Protein AF-A0A2G1YNR8-F1 (afdb_monomer)

Foldseek 3Di:
DVVVVVVVVVVVVVVVPDPLVLLVLLVVLVVCLQLLQLCCVPPVCVVCNVVSVVLSVLSVVLNVLSVCVSVVNPVRDPVVSVVSSVVSVVSLVVSLVVLVVQCVVCLVVVPQRSVVSSLQSVSDPCVVCVVVNQVSCVVCVVPHDCDDPNVVSVVVVVVVVVVVVVVVVVVVVVVVVVVVVVVVVVVVVVVVVVVVVVVVVVVVVVVVVVVVVVVVVVVVVVD

Secondary structure (DSSP, 8-state):
-HHHHHHHHHHHHHHHTS--HHHHTTHHHHHHHHHHHGGGGSGGGGGGHHHHHHHHHHHHHHHHHHHHHHTT-TTS-HHHHHHHHHHHHHHHHHHHHHHHHHHHHHHHTT-HHHHHHHHHTS-S-HHHHHHHHHHHHHHTTTSS---THHHHHHHHHHHHHHHHHHHHHHHHHHHHHHHHHHHHHHHHHHHHHHHHHHHHHHHHHHHHHHHHHHHHHHHHH--

Mean predicted aligned error: 13.65 Å

Structure (mmCIF, N/CA/C/O backbone):
data_AF-A0A2G1YNR8-F1
#
_entry.id   AF-A0A2G1YNR8-F1
#
loop_
_atom_site.group_PDB
_atom_site.id
_atom_site.type_symbol
_atom_site.label_atom_id
_atom_site.label_alt_id
_atom_site.label_comp_id
_atom_site.label_asym_id
_atom_site.label_entity_id
_atom_site.label_seq_id
_atom_site.pdbx_PDB_ins_code
_atom_site.Cartn_x
_atom_site.Cartn_y
_atom_site.Cartn_z
_atom_site.occupancy
_atom_site.B_iso_or_equiv
_atom_site.auth_seq_id
_atom_site.auth_comp_id
_atom_site.auth_asym_id
_atom_site.auth_atom_id
_atom_site.pdbx_PDB_model_num
ATOM 1 N N . MET A 1 1 ? 37.273 -31.721 16.884 1.00 59.81 1 MET A N 1
ATOM 2 C CA . MET A 1 1 ? 36.452 -31.906 15.665 1.00 59.81 1 MET A CA 1
ATOM 3 C C . MET A 1 1 ? 35.207 -31.022 15.644 1.00 59.81 1 MET A C 1
ATOM 5 O O . MET A 1 1 ? 35.075 -30.255 14.706 1.00 59.81 1 MET A O 1
ATOM 9 N N . ILE A 1 2 ? 34.367 -31.006 16.690 1.00 69.06 2 ILE A N 1
ATOM 10 C CA . ILE A 1 2 ? 33.177 -30.123 16.764 1.00 69.06 2 ILE A CA 1
ATOM 11 C C . ILE A 1 2 ? 33.520 -28.632 16.561 1.00 69.06 2 ILE A C 1
ATOM 13 O O . ILE A 1 2 ? 32.844 -27.946 15.806 1.00 69.06 2 ILE A O 1
ATOM 17 N N . LYS A 1 3 ? 34.627 -28.147 17.146 1.00 62.28 3 LYS A N 1
ATOM 18 C CA . LYS A 1 3 ? 35.096 -26.758 16.960 1.00 62.28 3 LYS A CA 1
ATOM 19 C C . LYS A 1 3 ? 35.421 -26.401 15.499 1.00 62.28 3 LYS A C 1
ATOM 21 O O . LYS A 1 3 ? 35.161 -25.278 15.096 1.00 62.28 3 LYS A O 1
ATOM 26 N N . LEU A 1 4 ? 35.946 -27.344 14.710 1.00 73.31 4 LEU A N 1
ATOM 27 C CA . LEU A 1 4 ? 36.244 -27.134 13.283 1.00 73.31 4 LEU A CA 1
ATOM 28 C C . LEU A 1 4 ? 34.964 -27.152 12.435 1.00 73.31 4 LEU A C 1
ATOM 30 O O . LEU A 1 4 ? 34.836 -26.375 11.495 1.00 73.31 4 LEU A O 1
ATOM 34 N N . LEU A 1 5 ? 33.992 -27.982 12.819 1.00 74.44 5 LEU A N 1
ATOM 35 C CA . LEU A 1 5 ? 32.681 -28.065 12.177 1.00 74.44 5 LEU A CA 1
ATOM 36 C C . LEU A 1 5 ? 31.885 -26.762 12.378 1.00 74.44 5 LEU A C 1
ATOM 38 O O . LEU A 1 5 ? 31.374 -26.204 11.409 1.00 74.44 5 LEU A O 1
ATOM 42 N N . ILE A 1 6 ? 31.890 -26.218 13.603 1.00 76.06 6 ILE A N 1
ATOM 43 C CA . ILE A 1 6 ? 31.294 -24.911 13.939 1.00 76.06 6 ILE A CA 1
ATOM 44 C C . ILE A 1 6 ? 31.987 -23.771 13.179 1.00 76.06 6 ILE A C 1
ATOM 46 O O . ILE A 1 6 ? 31.306 -22.891 12.659 1.00 76.06 6 ILE A O 1
ATOM 50 N N . LEU A 1 7 ? 33.321 -23.799 13.066 1.00 72.75 7 LEU A N 1
ATOM 51 C CA . LEU A 1 7 ? 34.066 -22.785 12.314 1.00 72.75 7 LEU A CA 1
ATOM 52 C C . LEU A 1 7 ? 33.722 -22.822 10.814 1.00 72.75 7 LEU A C 1
ATOM 54 O O . LEU A 1 7 ? 33.567 -21.770 10.199 1.00 72.75 7 LEU A O 1
ATOM 58 N N . SER A 1 8 ? 33.540 -24.019 10.238 1.00 71.50 8 SER A N 1
ATOM 59 C CA . SER A 1 8 ? 33.130 -24.170 8.834 1.00 71.50 8 SER A CA 1
ATOM 60 C C . SER A 1 8 ? 31.693 -23.695 8.584 1.00 71.50 8 SER A C 1
ATOM 62 O O . SER A 1 8 ? 31.440 -23.012 7.595 1.00 71.50 8 SER A O 1
ATOM 64 N N . LEU A 1 9 ? 30.773 -23.959 9.521 1.00 68.25 9 LEU A N 1
ATOM 65 C CA . LEU A 1 9 ? 29.388 -23.482 9.466 1.00 68.25 9 LEU A CA 1
ATOM 66 C C . LEU A 1 9 ? 29.315 -21.953 9.565 1.00 68.25 9 LEU A C 1
ATOM 68 O O . LEU A 1 9 ? 28.609 -21.325 8.775 1.00 68.25 9 LEU A O 1
ATOM 72 N N . LEU A 1 10 ? 30.094 -21.339 10.466 1.00 60.25 10 LEU A N 1
ATOM 73 C CA . LEU A 1 10 ? 30.198 -19.878 10.548 1.00 60.25 10 LEU A CA 1
ATOM 74 C C . LEU A 1 10 ? 30.766 -19.271 9.260 1.00 60.25 10 LEU A C 1
ATOM 76 O O . LEU A 1 10 ? 30.253 -18.254 8.801 1.00 60.25 10 LEU A O 1
ATOM 80 N N . ALA A 1 11 ? 31.779 -19.898 8.655 1.00 61.50 11 ALA A N 1
ATOM 81 C CA . ALA A 1 11 ? 32.349 -19.436 7.391 1.00 61.50 11 ALA A CA 1
ATOM 82 C C . ALA A 1 11 ? 31.320 -19.488 6.247 1.00 61.50 11 ALA A C 1
ATOM 84 O O . ALA A 1 11 ? 31.200 -18.524 5.495 1.00 61.50 11 ALA A O 1
ATOM 85 N N . THR A 1 12 ? 30.507 -20.548 6.154 1.00 60.25 12 THR A N 1
ATOM 86 C CA . THR A 1 12 ? 29.412 -20.614 5.166 1.00 60.25 12 THR A CA 1
ATOM 87 C C . THR A 1 12 ? 28.308 -19.584 5.424 1.00 60.25 12 THR A C 1
ATOM 89 O O . THR A 1 12 ? 27.766 -19.029 4.472 1.00 60.25 12 THR A O 1
ATOM 92 N N . TYR A 1 13 ? 28.015 -19.265 6.690 1.00 58.38 13 TYR A N 1
ATOM 93 C CA . TYR A 1 13 ? 27.017 -18.252 7.058 1.00 58.38 13 TYR A CA 1
ATOM 94 C C . TYR A 1 13 ? 27.493 -16.826 6.735 1.00 58.38 13 TYR A C 1
ATOM 96 O O . TYR A 1 13 ? 26.711 -15.998 6.275 1.00 58.38 13 TYR A O 1
ATOM 104 N N . LEU A 1 14 ? 28.790 -16.552 6.915 1.00 55.00 14 LEU A N 1
ATOM 105 C CA . LEU A 1 14 ? 29.431 -15.289 6.530 1.00 55.00 14 LEU A CA 1
ATOM 106 C C . LEU A 1 14 ? 29.471 -15.101 5.005 1.00 55.00 14 LEU A C 1
ATOM 108 O O . LEU A 1 14 ? 29.276 -13.989 4.528 1.00 55.00 14 LEU A O 1
ATOM 112 N N . ILE A 1 15 ? 29.660 -16.179 4.235 1.00 55.72 15 ILE A N 1
ATOM 113 C CA . ILE A 1 15 ? 29.611 -16.137 2.762 1.00 55.72 15 ILE A CA 1
ATOM 114 C C . ILE A 1 15 ? 28.167 -15.947 2.259 1.00 55.72 15 ILE A C 1
ATOM 116 O O . ILE A 1 15 ? 27.952 -15.227 1.286 1.00 55.72 15 ILE A O 1
ATOM 120 N N . ALA A 1 16 ? 27.174 -16.528 2.940 1.00 55.62 16 ALA A N 1
ATOM 121 C CA . ALA A 1 16 ? 25.753 -16.382 2.607 1.00 55.62 16 ALA A CA 1
ATOM 122 C C . ALA A 1 16 ? 25.145 -15.023 3.018 1.00 55.62 16 ALA A C 1
ATOM 124 O O . ALA A 1 16 ? 24.079 -14.658 2.526 1.00 55.62 16 ALA A O 1
ATOM 125 N N . GLY A 1 17 ? 25.807 -14.281 3.914 1.00 48.19 17 GLY A N 1
ATOM 126 C CA . GLY A 1 17 ? 25.344 -12.997 4.448 1.00 48.19 17 GLY A CA 1
ATOM 127 C C . GLY A 1 17 ? 25.891 -11.754 3.743 1.00 48.19 17 GLY A C 1
ATOM 128 O O . GLY A 1 17 ? 25.576 -10.644 4.171 1.00 48.19 17 GLY A O 1
ATOM 129 N N . ASN A 1 18 ? 26.706 -11.899 2.690 1.00 49.09 18 ASN A N 1
ATOM 130 C CA . ASN A 1 18 ? 27.143 -10.737 1.920 1.00 49.09 18 ASN A CA 1
ATOM 131 C C . ASN A 1 18 ? 25.920 -10.096 1.245 1.00 49.09 18 ASN A C 1
ATOM 133 O O . ASN A 1 18 ? 25.196 -10.795 0.530 1.00 49.09 18 ASN A O 1
ATOM 137 N N . PRO A 1 19 ? 25.658 -8.793 1.464 1.00 55.03 19 PRO A N 1
ATOM 138 C CA . PRO A 1 19 ? 24.504 -8.138 0.877 1.00 55.03 19 PRO A CA 1
ATOM 139 C C . PRO A 1 19 ? 24.567 -8.277 -0.640 1.00 55.03 19 PRO A C 1
ATOM 141 O O . PRO A 1 19 ? 25.590 -8.007 -1.271 1.00 55.03 19 PRO A O 1
ATOM 144 N N . LYS A 1 20 ? 23.450 -8.715 -1.212 1.00 65.12 20 LYS A N 1
ATOM 145 C CA . LYS A 1 20 ? 23.215 -8.854 -2.644 1.00 65.12 20 LYS A CA 1
ATOM 146 C C . LYS A 1 20 ? 23.106 -7.474 -3.289 1.00 65.12 20 LYS A C 1
ATOM 148 O O . LYS A 1 20 ? 22.017 -6.993 -3.577 1.00 65.12 20 LYS A O 1
ATOM 153 N N . VAL A 1 21 ? 24.233 -6.758 -3.372 1.00 72.88 21 VAL A N 1
ATOM 154 C CA . VAL A 1 21 ? 24.233 -5.306 -3.621 1.00 72.88 21 VAL A CA 1
ATOM 155 C C . VAL A 1 21 ? 23.600 -4.982 -4.971 1.00 72.88 21 VAL A C 1
ATOM 157 O O . VAL A 1 21 ? 22.821 -4.042 -5.059 1.00 72.88 21 VAL A O 1
ATOM 160 N N . TYR A 1 22 ? 23.889 -5.758 -6.017 1.00 75.56 22 TYR A N 1
ATOM 161 C CA . TYR A 1 22 ? 23.384 -5.450 -7.353 1.00 75.56 22 TYR A CA 1
ATOM 162 C C . TYR A 1 22 ? 21.927 -5.859 -7.532 1.00 75.56 22 TYR A C 1
ATOM 164 O O . TYR A 1 22 ? 21.179 -5.049 -8.078 1.00 75.56 22 TYR A O 1
ATOM 172 N N . SER A 1 23 ? 21.486 -7.021 -7.032 1.00 73.44 23 SER A N 1
ATOM 173 C CA . SER A 1 23 ? 20.064 -7.365 -7.106 1.00 73.44 23 SER A CA 1
ATOM 174 C C . SER A 1 23 ? 19.209 -6.465 -6.207 1.00 73.44 23 SER A C 1
ATOM 176 O O . SER A 1 23 ? 18.132 -6.075 -6.619 1.00 73.44 23 SER A O 1
ATOM 178 N N . ALA A 1 24 ? 19.680 -6.074 -5.019 1.00 81.19 24 ALA A N 1
ATOM 179 C CA . ALA A 1 24 ? 18.882 -5.270 -4.084 1.00 81.19 24 ALA A CA 1
ATOM 180 C C . ALA A 1 24 ? 18.750 -3.786 -4.485 1.00 81.19 24 ALA A C 1
ATOM 182 O O . ALA A 1 24 ? 17.822 -3.095 -4.072 1.00 81.19 24 ALA A O 1
ATOM 183 N N 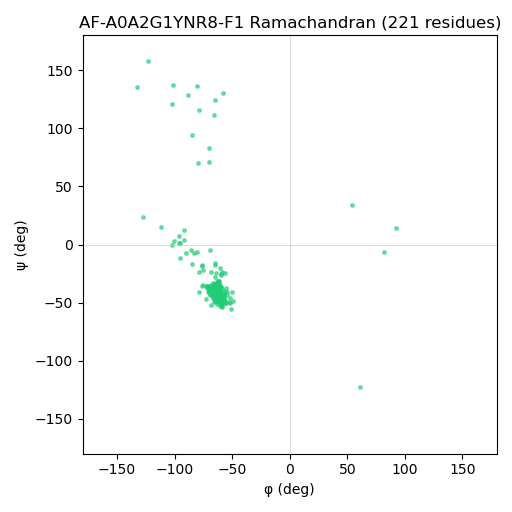. LEU A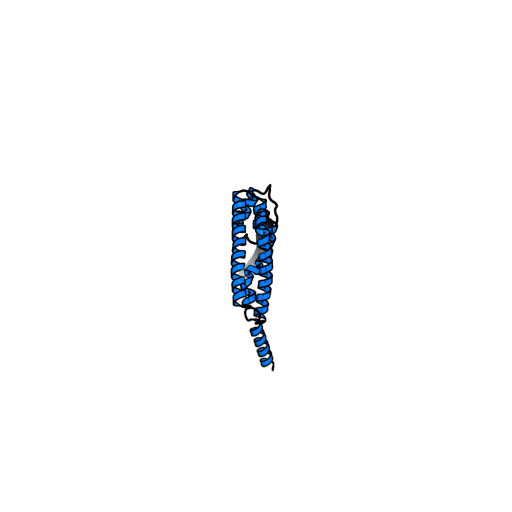 1 25 ? 19.666 -3.262 -5.311 1.00 83.00 25 LEU A N 1
ATOM 184 C CA . LEU A 1 25 ? 19.630 -1.859 -5.758 1.00 83.00 25 LEU A CA 1
ATOM 185 C C . LEU A 1 25 ? 18.344 -1.493 -6.515 1.00 83.00 25 LEU A C 1
ATOM 187 O O . LEU A 1 25 ? 17.969 -0.321 -6.544 1.00 83.00 25 LEU A O 1
ATOM 191 N N . GLY A 1 26 ? 17.691 -2.477 -7.133 1.00 82.62 26 GLY A N 1
ATOM 192 C CA . GLY A 1 26 ? 16.451 -2.290 -7.874 1.00 82.62 26 GLY A CA 1
ATOM 193 C C . GLY A 1 26 ? 15.181 -2.592 -7.082 1.00 82.62 26 GLY A C 1
ATOM 194 O O . GLY A 1 26 ? 14.115 -2.452 -7.665 1.00 82.62 26 GLY A O 1
ATOM 195 N N . ASP A 1 27 ? 15.245 -2.967 -5.798 1.00 87.56 27 ASP A N 1
ATOM 196 C CA . ASP A 1 27 ? 14.086 -3.492 -5.047 1.00 87.56 27 ASP A CA 1
ATOM 197 C C . ASP A 1 27 ? 12.851 -2.587 -5.133 1.00 87.56 27 ASP A C 1
ATOM 199 O O . ASP A 1 27 ? 11.769 -3.044 -5.478 1.00 87.56 27 ASP A O 1
ATOM 203 N N . VAL A 1 28 ? 13.019 -1.273 -4.951 1.00 87.19 28 VAL A N 1
ATOM 204 C CA . VAL A 1 28 ? 11.908 -0.306 -5.066 1.00 87.19 28 VAL A CA 1
ATOM 205 C C . VAL A 1 28 ? 11.265 -0.324 -6.457 1.00 87.19 28 VAL A C 1
ATOM 207 O O . VAL A 1 28 ? 10.058 -0.145 -6.590 1.00 87.19 28 VAL A O 1
ATOM 210 N N . ILE A 1 29 ? 12.068 -0.509 -7.503 1.00 92.00 29 ILE A N 1
ATOM 211 C CA . ILE A 1 29 ? 11.600 -0.588 -8.889 1.00 92.00 29 ILE A CA 1
ATOM 212 C C . ILE A 1 29 ? 10.886 -1.929 -9.091 1.00 92.00 29 ILE A C 1
ATOM 214 O O . ILE A 1 29 ? 9.779 -1.951 -9.617 1.00 92.00 29 ILE A O 1
ATOM 218 N N . TYR A 1 30 ? 11.487 -3.027 -8.625 1.00 91.38 30 TYR A N 1
ATOM 219 C CA . TYR A 1 30 ? 10.969 -4.390 -8.756 1.00 91.38 30 TYR A CA 1
ATOM 220 C C . TYR A 1 30 ? 9.637 -4.584 -8.030 1.00 91.38 30 TYR A C 1
ATOM 222 O O . TYR A 1 30 ? 8.718 -5.167 -8.599 1.00 91.38 30 TYR A O 1
ATOM 230 N N . ASP A 1 31 ? 9.505 -4.040 -6.824 1.00 92.50 31 ASP A N 1
ATOM 231 C CA . ASP A 1 31 ? 8.295 -4.136 -6.004 1.00 92.50 31 ASP A CA 1
ATOM 232 C C . ASP A 1 31 ? 7.115 -3.350 -6.599 1.00 92.50 31 ASP A C 1
ATOM 234 O O . ASP A 1 31 ? 5.950 -3.647 -6.321 1.00 92.50 31 ASP A O 1
ATOM 238 N N . ASN A 1 32 ? 7.398 -2.344 -7.432 1.00 94.19 32 ASN A N 1
ATOM 239 C CA . ASN A 1 32 ? 6.381 -1.484 -8.029 1.00 94.19 32 ASN A CA 1
ATOM 240 C C . ASN A 1 32 ? 5.932 -1.916 -9.428 1.00 94.19 32 ASN A C 1
ATOM 242 O O . ASN A 1 32 ? 4.913 -1.394 -9.887 1.00 94.19 32 ASN A O 1
ATOM 246 N N . VAL A 1 33 ? 6.628 -2.847 -10.094 1.00 95.50 33 VAL A N 1
ATOM 247 C CA . VAL A 1 33 ? 6.329 -3.270 -11.481 1.00 95.50 33 VAL A CA 1
ATOM 248 C C . VAL A 1 33 ? 4.860 -3.629 -11.650 1.00 95.50 33 VAL A C 1
ATOM 250 O O . VAL A 1 33 ? 4.165 -3.001 -12.447 1.00 95.50 33 VAL A O 1
ATOM 253 N N . ASP A 1 34 ? 4.361 -4.555 -10.833 1.00 95.69 34 ASP A N 1
ATOM 254 C CA . ASP A 1 34 ? 2.979 -5.037 -10.911 1.00 95.69 34 ASP A CA 1
ATOM 255 C C . ASP A 1 34 ? 1.962 -3.917 -10.644 1.00 95.69 34 ASP A C 1
ATOM 257 O O . ASP A 1 34 ? 0.841 -3.925 -11.154 1.00 95.69 34 ASP A O 1
ATOM 261 N N . ASN A 1 35 ? 2.321 -2.945 -9.804 1.00 96.44 35 ASN A N 1
ATOM 262 C CA . ASN A 1 35 ? 1.452 -1.816 -9.478 1.00 96.44 35 ASN A CA 1
ATOM 263 C C . ASN A 1 35 ? 1.416 -0.789 -10.619 1.00 96.44 35 ASN A C 1
ATOM 265 O O . ASN A 1 35 ? 0.354 -0.235 -10.904 1.00 96.44 35 ASN A O 1
ATOM 269 N N . ILE A 1 36 ? 2.541 -0.576 -11.308 1.00 97.00 36 ILE A N 1
ATOM 270 C CA . ILE A 1 36 ? 2.620 0.260 -12.513 1.00 97.00 36 ILE A CA 1
ATOM 271 C C . ILE A 1 36 ? 1.903 -0.418 -13.685 1.00 97.00 36 ILE A C 1
ATOM 273 O O . ILE A 1 36 ? 1.160 0.249 -14.400 1.00 97.00 36 ILE A O 1
ATOM 277 N N . GLU A 1 37 ? 2.028 -1.735 -13.849 1.00 96.94 37 GLU A N 1
ATOM 278 C CA . GLU A 1 37 ? 1.316 -2.480 -14.894 1.00 96.94 37 GLU A CA 1
ATOM 279 C C . GLU A 1 37 ? -0.210 -2.364 -14.743 1.00 96.94 37 GLU A C 1
ATOM 281 O O . GLU A 1 37 ? -0.931 -2.135 -15.718 1.00 96.94 37 GLU A O 1
ATOM 286 N N . LYS A 1 38 ? -0.724 -2.418 -13.505 1.00 95.44 38 LYS A N 1
ATOM 287 C CA . LYS A 1 38 ? -2.158 -2.223 -13.217 1.00 95.44 38 LYS A CA 1
ATOM 288 C C . LYS A 1 38 ? -2.691 -0.866 -13.676 1.00 95.44 38 LYS A C 1
ATOM 290 O O . LYS A 1 38 ? -3.894 -0.777 -13.923 1.00 95.44 38 LYS A O 1
ATOM 295 N N . LEU A 1 39 ? -1.847 0.161 -13.829 1.00 96.75 39 LEU A N 1
ATOM 296 C CA . LEU A 1 39 ? -2.282 1.471 -14.325 1.00 96.75 39 LEU A CA 1
ATOM 297 C C . LEU A 1 39 ? -2.893 1.385 -15.724 1.00 96.75 39 LEU A C 1
ATOM 299 O O . LEU A 1 39 ? -3.780 2.173 -16.028 1.00 96.75 39 LEU A O 1
ATOM 303 N N . LYS A 1 40 ? -2.523 0.390 -16.542 1.00 96.19 40 LYS A N 1
ATOM 304 C CA . LYS A 1 40 ? -3.140 0.154 -17.861 1.00 96.19 40 LYS A CA 1
ATOM 305 C C . LYS A 1 40 ? -4.657 -0.039 -17.803 1.00 96.19 40 LYS A C 1
ATOM 307 O O . LYS A 1 40 ? -5.343 0.190 -18.790 1.00 96.19 40 LYS A O 1
ATOM 312 N N . LYS A 1 41 ? -5.187 -0.466 -16.654 1.00 94.38 41 LYS A N 1
ATOM 313 C CA . LYS A 1 41 ? -6.627 -0.675 -16.439 1.00 94.38 41 LYS A CA 1
ATOM 314 C C . LYS A 1 41 ? -7.382 0.622 -16.135 1.00 94.38 41 LYS A C 1
ATOM 316 O O . LYS A 1 41 ? -8.600 0.590 -16.016 1.00 94.38 41 LYS A O 1
ATOM 321 N N . ILE A 1 42 ? -6.672 1.736 -15.972 1.00 94.94 42 ILE A N 1
ATOM 322 C CA . ILE A 1 42 ? -7.229 3.047 -15.649 1.00 94.94 42 ILE A CA 1
ATOM 323 C C . ILE A 1 42 ? -7.256 3.873 -16.938 1.00 94.94 42 ILE A C 1
ATOM 325 O O . ILE A 1 42 ? -6.210 4.097 -17.550 1.00 94.94 42 ILE A O 1
ATOM 329 N N . ALA A 1 43 ? -8.438 4.332 -17.353 1.00 94.44 43 ALA A N 1
ATOM 330 C CA . ALA A 1 43 ? -8.634 4.999 -18.644 1.00 94.44 43 ALA A CA 1
ATOM 331 C C . ALA A 1 43 ? -7.704 6.213 -18.841 1.00 94.44 43 ALA A C 1
ATOM 333 O O . ALA A 1 43 ? -7.141 6.413 -19.920 1.00 94.44 43 ALA A O 1
ATOM 334 N N . GLU A 1 44 ? -7.462 6.974 -17.776 1.00 94.25 44 GLU A N 1
ATOM 335 C CA . GLU A 1 44 ? -6.605 8.162 -17.747 1.00 94.25 44 GLU A CA 1
ATOM 336 C C . GLU A 1 44 ? -5.119 7.859 -18.014 1.00 94.25 44 GLU A C 1
ATOM 338 O O . GLU A 1 44 ? -4.346 8.760 -18.354 1.00 94.25 44 GLU A O 1
ATOM 343 N N . PHE A 1 45 ? -4.712 6.592 -17.910 1.00 96.25 45 PHE A N 1
ATOM 344 C CA . PHE A 1 45 ? -3.347 6.130 -18.169 1.00 96.25 45 PHE A CA 1
ATOM 345 C C . PHE A 1 45 ? -3.183 5.443 -19.528 1.00 96.25 45 PHE A C 1
ATOM 347 O O . PHE A 1 45 ? -2.058 5.082 -19.876 1.00 96.25 45 PHE A O 1
ATOM 354 N N . SER A 1 46 ? -4.247 5.322 -20.329 1.00 94.56 46 SER A N 1
ATOM 355 C CA . SER A 1 46 ? -4.206 4.715 -21.673 1.00 94.56 46 SER A CA 1
ATOM 356 C C . SER A 1 46 ? -3.094 5.290 -22.562 1.00 94.56 46 SER A C 1
ATOM 358 O O . SER A 1 46 ? -2.355 4.548 -23.206 1.00 94.56 46 SER A O 1
ATOM 360 N N . GLN A 1 47 ? -2.879 6.609 -22.522 1.00 96.19 47 GLN A N 1
ATOM 361 C CA . GLN A 1 47 ? -1.814 7.284 -23.279 1.00 96.19 47 GLN A CA 1
ATOM 362 C C . GLN A 1 47 ? -0.389 6.816 -22.922 1.00 96.19 47 GLN A C 1
ATOM 364 O O . GLN A 1 47 ? 0.544 7.014 -23.700 1.00 96.19 47 GLN A O 1
ATOM 369 N N . PHE A 1 48 ? -0.202 6.202 -21.751 1.00 97.25 48 PHE A N 1
ATOM 370 C CA . PHE A 1 48 ? 1.086 5.711 -21.269 1.00 97.25 48 PHE A CA 1
ATOM 371 C C . PHE A 1 48 ? 1.268 4.206 -21.448 1.00 97.25 48 PHE A C 1
ATOM 373 O O . PHE A 1 48 ? 2.317 3.703 -21.057 1.00 97.25 48 PHE A O 1
ATOM 380 N N . GLU A 1 49 ? 0.319 3.489 -22.051 1.00 96.69 49 GLU A N 1
ATOM 381 C CA . GLU A 1 49 ? 0.359 2.026 -22.159 1.00 96.69 49 GLU A CA 1
ATOM 382 C C . GLU A 1 49 ? 1.687 1.509 -22.732 1.00 96.69 49 GLU A C 1
ATOM 384 O O . GLU A 1 49 ? 2.366 0.714 -22.091 1.00 96.69 49 GLU A O 1
ATOM 389 N N . LYS A 1 50 ? 2.143 2.063 -23.864 1.00 97.69 50 LYS A N 1
ATOM 390 C CA . LYS A 1 50 ? 3.438 1.688 -24.462 1.00 97.69 50 LYS A CA 1
ATOM 391 C C . LYS A 1 50 ? 4.626 1.937 -23.530 1.00 97.69 50 LYS A C 1
ATOM 393 O O . LYS A 1 50 ? 5.589 1.177 -23.531 1.00 97.69 50 LYS A O 1
ATOM 398 N N . LYS A 1 51 ? 4.575 3.021 -22.751 1.00 98.00 51 LYS A N 1
ATOM 399 C CA . LYS A 1 51 ? 5.631 3.370 -21.794 1.00 98.00 51 LYS A CA 1
ATOM 400 C C . LYS A 1 51 ? 5.620 2.424 -20.595 1.00 98.00 51 LYS A C 1
ATOM 402 O O . LYS A 1 51 ? 6.689 2.088 -20.099 1.00 98.00 51 LYS A O 1
ATOM 407 N N . ILE A 1 52 ? 4.436 2.002 -20.151 1.00 97.88 52 ILE A N 1
ATOM 408 C CA . ILE A 1 52 ? 4.267 0.994 -19.102 1.00 97.88 52 ILE A CA 1
ATOM 409 C C . ILE A 1 52 ? 4.832 -0.344 -19.582 1.00 97.88 52 ILE A C 1
ATOM 411 O O . ILE A 1 52 ? 5.659 -0.916 -18.884 1.00 97.88 52 ILE A O 1
ATOM 415 N N . ASP A 1 53 ? 4.476 -0.794 -20.787 1.00 98.00 53 ASP A N 1
ATOM 416 C CA . ASP A 1 53 ? 4.957 -2.070 -21.333 1.00 98.00 53 ASP A CA 1
ATOM 417 C C . ASP A 1 53 ? 6.489 -2.090 -21.490 1.00 98.00 53 ASP A C 1
ATOM 419 O O . ASP A 1 53 ? 7.139 -3.062 -21.103 1.00 98.00 53 ASP A O 1
ATOM 423 N N . SER A 1 54 ? 7.080 -0.997 -21.998 1.00 98.00 54 SER A N 1
ATOM 424 C CA . SER A 1 54 ? 8.544 -0.852 -22.091 1.00 98.00 54 SER A CA 1
ATOM 425 C C . SER A 1 54 ? 9.192 -0.905 -20.713 1.00 98.00 54 SER A C 1
ATOM 427 O O . SER A 1 54 ? 10.130 -1.666 -20.502 1.00 98.00 54 SER A O 1
ATOM 429 N N . TYR A 1 55 ? 8.648 -0.147 -19.757 1.00 97.94 55 TYR A N 1
ATOM 430 C CA . TYR A 1 55 ? 9.148 -0.119 -18.388 1.00 97.94 55 TYR A CA 1
ATOM 431 C C . TYR A 1 55 ? 9.107 -1.510 -17.747 1.00 97.94 55 TYR A C 1
ATOM 433 O O . TYR A 1 55 ? 10.129 -1.973 -17.259 1.00 97.94 55 TYR A O 1
ATOM 441 N N . VAL A 1 56 ? 7.969 -2.210 -17.791 1.00 97.62 56 VAL A N 1
ATOM 442 C CA . VAL A 1 56 ? 7.822 -3.556 -17.208 1.00 97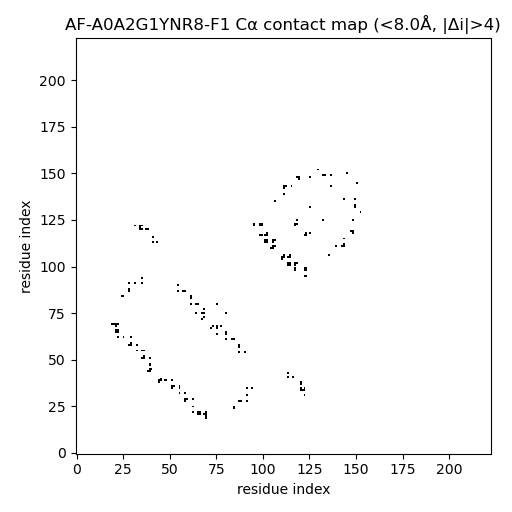.62 56 VAL A CA 1
ATOM 443 C C . VAL A 1 56 ? 8.862 -4.515 -17.789 1.00 97.62 56 VAL A C 1
ATOM 445 O O . VAL A 1 56 ? 9.562 -5.199 -17.040 1.00 97.62 56 VAL A O 1
ATOM 448 N N . LYS A 1 57 ? 9.017 -4.521 -19.117 1.00 97.94 57 LYS A N 1
ATOM 449 C CA . LYS A 1 57 ? 10.006 -5.356 -19.802 1.00 97.94 57 LYS A CA 1
ATOM 450 C C . LYS A 1 57 ? 11.436 -5.032 -19.356 1.00 97.94 57 LYS A C 1
ATOM 452 O O . LYS A 1 57 ? 12.162 -5.933 -18.940 1.00 97.94 57 LYS A O 1
ATOM 457 N N . GLU A 1 58 ? 11.827 -3.762 -19.418 1.00 97.25 58 GLU A N 1
ATOM 458 C CA . GLU A 1 58 ? 13.179 -3.313 -19.062 1.00 97.25 58 GLU A CA 1
ATOM 459 C C . GLU A 1 58 ? 13.514 -3.599 -17.593 1.00 97.25 58 GLU A C 1
ATOM 461 O O . GLU A 1 58 ? 14.661 -3.894 -17.263 1.00 97.25 58 GLU A O 1
ATOM 466 N N . VAL A 1 59 ? 12.524 -3.552 -16.698 1.00 96.31 59 VAL A N 1
ATOM 467 C CA . VAL A 1 59 ? 12.724 -3.864 -15.280 1.00 96.31 59 VAL A CA 1
ATOM 468 C C . VAL A 1 59 ? 13.047 -5.342 -15.071 1.00 96.31 59 VAL A C 1
ATOM 470 O O . VAL A 1 59 ? 13.962 -5.652 -14.306 1.00 96.31 59 VAL A O 1
ATOM 473 N N . TYR A 1 60 ? 12.345 -6.254 -15.749 1.00 95.50 60 TYR A N 1
ATOM 474 C CA . TYR A 1 60 ? 12.666 -7.683 -15.680 1.00 95.50 60 TYR A CA 1
ATOM 475 C C . TYR A 1 60 ? 14.043 -7.984 -16.280 1.00 95.50 60 TYR A C 1
ATOM 477 O O . TYR A 1 60 ? 14.835 -8.689 -15.657 1.00 95.50 60 TYR A O 1
ATOM 485 N N . GLU A 1 61 ? 14.376 -7.385 -17.425 1.00 95.31 61 GLU A N 1
ATOM 486 C CA . GLU A 1 61 ? 15.702 -7.534 -18.036 1.00 95.31 61 GLU A CA 1
ATOM 487 C C . GLU A 1 61 ? 16.814 -7.013 -17.113 1.00 95.31 61 GLU A C 1
ATOM 489 O O . GLU A 1 61 ? 17.825 -7.687 -16.900 1.00 95.31 61 GLU A O 1
ATOM 494 N N . ALA A 1 62 ? 16.622 -5.839 -16.503 1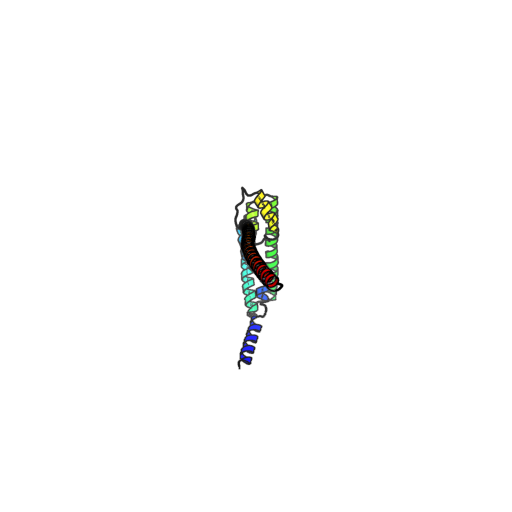.00 94.06 62 ALA A N 1
ATOM 495 C CA . ALA A 1 62 ? 17.567 -5.287 -15.539 1.00 94.06 62 ALA A CA 1
ATOM 496 C C . ALA A 1 62 ? 17.717 -6.197 -14.311 1.00 94.06 62 ALA A C 1
ATOM 498 O O . ALA A 1 62 ? 18.839 -6.428 -13.860 1.00 94.06 62 ALA A O 1
ATOM 499 N N . LYS A 1 63 ? 16.621 -6.769 -13.801 1.00 93.38 63 LYS A N 1
ATOM 500 C CA . LYS A 1 63 ? 16.650 -7.711 -12.673 1.00 93.38 63 LYS A CA 1
ATOM 501 C C . LYS A 1 63 ? 17.527 -8.927 -12.970 1.00 93.38 63 LYS A C 1
ATOM 503 O O . LYS A 1 63 ? 18.376 -9.279 -12.148 1.00 93.38 63 LYS A O 1
ATOM 508 N N . ASP A 1 64 ? 17.383 -9.514 -14.153 1.00 92.44 64 ASP A N 1
ATOM 509 C CA . ASP A 1 64 ? 18.193 -10.656 -14.589 1.00 92.44 64 ASP A CA 1
ATOM 510 C C . ASP A 1 64 ? 19.675 -10.284 -14.731 1.00 92.44 64 ASP A C 1
ATOM 512 O O . ASP A 1 64 ? 20.556 -11.027 -14.287 1.00 92.44 64 ASP A O 1
ATOM 516 N N . VAL A 1 65 ? 19.972 -9.099 -15.276 1.00 92.44 65 VAL A N 1
ATOM 517 C CA . VAL A 1 65 ? 21.345 -8.568 -15.344 1.00 92.44 65 VAL A CA 1
ATOM 518 C C . VAL A 1 65 ? 21.932 -8.372 -13.944 1.00 92.44 65 VAL A C 1
ATOM 520 O O . VAL A 1 65 ? 23.082 -8.749 -13.709 1.00 92.44 65 VAL A O 1
ATOM 523 N N . GLY A 1 66 ? 21.154 -7.836 -13.001 1.00 90.88 66 GLY A N 1
ATOM 524 C CA . GLY A 1 66 ? 21.561 -7.662 -11.607 1.00 90.88 66 GLY A CA 1
ATOM 525 C C . GLY A 1 66 ? 21.959 -8.984 -10.948 1.00 90.88 66 GLY A C 1
ATOM 526 O O . GLY A 1 66 ? 23.021 -9.061 -10.326 1.00 90.88 66 GLY A O 1
ATOM 527 N N . TYR A 1 67 ? 21.169 -10.044 -11.150 1.00 90.62 67 TYR A N 1
ATOM 528 C CA . TYR A 1 67 ? 21.504 -11.387 -10.665 1.00 90.62 67 TYR A CA 1
ATOM 529 C C . TYR A 1 67 ? 22.735 -11.983 -11.348 1.00 90.62 67 TYR A C 1
ATOM 531 O O . TYR A 1 67 ? 23.564 -12.592 -10.673 1.00 90.62 67 TYR A O 1
ATOM 539 N N . ALA A 1 68 ? 22.891 -11.801 -12.660 1.00 90.69 68 ALA A N 1
ATOM 540 C CA . ALA A 1 68 ? 24.057 -12.299 -13.387 1.00 90.69 68 ALA A CA 1
ATOM 541 C C . ALA A 1 68 ? 25.360 -11.638 -12.899 1.00 90.69 68 ALA A C 1
ATOM 543 O O . ALA A 1 68 ? 26.343 -12.330 -12.624 1.00 90.69 68 ALA A O 1
ATOM 544 N N . ILE A 1 69 ? 25.350 -10.313 -12.706 1.00 90.06 69 ILE A N 1
ATOM 545 C CA . ILE A 1 69 ? 26.482 -9.563 -12.133 1.00 90.06 69 ILE A CA 1
ATOM 546 C C . ILE A 1 69 ? 26.845 -10.109 -10.750 1.00 90.06 69 ILE A C 1
ATOM 548 O O . ILE A 1 69 ? 28.024 -10.261 -10.423 1.00 90.06 69 ILE A O 1
ATOM 552 N N . GLU A 1 70 ? 25.836 -10.400 -9.935 1.00 88.25 70 GLU A N 1
ATOM 553 C CA . GLU A 1 70 ? 26.019 -10.923 -8.586 1.00 88.25 70 GLU A CA 1
ATOM 554 C C . GLU A 1 70 ? 26.552 -12.359 -8.564 1.00 88.25 70 GLU A C 1
ATOM 556 O O . GLU A 1 70 ? 27.402 -12.687 -7.738 1.00 88.25 70 GLU A O 1
ATOM 561 N N . ALA A 1 71 ? 26.131 -13.189 -9.520 1.00 89.06 71 ALA A N 1
ATOM 562 C CA . ALA A 1 71 ? 26.663 -14.532 -9.742 1.00 89.06 71 ALA A CA 1
ATOM 563 C C . ALA A 1 71 ? 28.107 -14.534 -10.289 1.00 89.06 71 ALA A C 1
ATOM 565 O O . ALA A 1 71 ? 28.715 -15.596 -10.422 1.00 89.06 71 ALA A O 1
ATOM 566 N N . GLY A 1 72 ? 28.677 -13.359 -10.582 1.00 87.12 72 GLY A N 1
ATOM 567 C CA . GLY A 1 72 ? 30.058 -13.201 -11.030 1.00 87.12 72 GLY A CA 1
ATOM 568 C C . GLY A 1 72 ? 30.239 -13.202 -12.548 1.00 87.12 72 GLY A C 1
ATOM 569 O O . GLY A 1 72 ? 31.377 -13.315 -13.012 1.00 87.12 72 GLY A O 1
ATOM 570 N N . ASP A 1 73 ? 29.161 -13.055 -13.322 1.00 90.19 73 ASP A N 1
ATOM 571 C CA . ASP A 1 73 ? 29.237 -12.931 -14.777 1.00 90.19 73 ASP A CA 1
ATOM 572 C C . ASP A 1 73 ? 29.949 -11.625 -15.171 1.00 90.19 73 ASP A C 1
ATOM 574 O O . ASP A 1 73 ? 29.451 -10.517 -14.963 1.00 90.19 73 ASP A O 1
ATOM 578 N N . LYS A 1 74 ? 31.149 -11.760 -15.747 1.00 88.38 74 LYS A N 1
ATOM 579 C CA . LYS A 1 74 ? 31.984 -10.634 -16.194 1.00 88.38 74 LYS A CA 1
ATOM 580 C C . LYS A 1 74 ? 31.602 -10.109 -17.579 1.00 88.38 74 LYS A C 1
ATOM 582 O O . LYS A 1 74 ? 32.159 -9.099 -17.996 1.00 88.38 74 LYS A O 1
ATOM 587 N N . THR A 1 75 ? 30.699 -10.783 -18.294 1.00 91.56 75 THR A N 1
ATOM 588 C CA . THR A 1 75 ? 30.210 -10.326 -19.606 1.00 91.56 75 THR A CA 1
ATOM 589 C C . THR A 1 75 ? 29.215 -9.173 -19.482 1.00 91.56 75 THR A C 1
ATOM 591 O O . THR A 1 75 ? 28.990 -8.452 -20.451 1.00 91.56 75 THR A O 1
ATOM 594 N N . LYS A 1 76 ? 28.635 -8.973 -18.291 1.00 91.56 76 LYS A N 1
ATOM 595 C CA . LYS A 1 76 ? 27.700 -7.885 -17.996 1.00 91.56 76 LYS A CA 1
ATOM 596 C C . LYS A 1 76 ? 28.439 -6.635 -17.531 1.00 91.56 76 LYS A C 1
ATOM 598 O O . LYS A 1 76 ? 29.227 -6.681 -16.582 1.00 91.56 76 LYS A O 1
ATOM 603 N N . ASP A 1 77 ? 28.142 -5.499 -18.157 1.00 92.56 77 ASP A N 1
ATOM 604 C CA . ASP A 1 77 ? 28.684 -4.211 -17.736 1.00 92.56 77 ASP A CA 1
ATOM 605 C C . ASP A 1 77 ? 27.923 -3.677 -16.509 1.00 92.56 77 ASP A C 1
ATOM 607 O O . ASP A 1 77 ? 26.737 -3.342 -16.548 1.00 92.56 77 ASP A O 1
ATOM 611 N N . LYS A 1 78 ? 28.643 -3.562 -15.390 1.00 91.81 78 LYS A N 1
ATOM 612 C CA . LYS A 1 78 ? 28.114 -3.026 -14.130 1.00 91.81 78 LYS A CA 1
ATOM 613 C C . LYS A 1 78 ? 27.728 -1.555 -14.242 1.00 91.81 78 LYS A C 1
ATOM 615 O O . LYS A 1 78 ? 26.766 -1.128 -13.610 1.00 91.81 78 LYS A O 1
ATOM 620 N N . LYS A 1 79 ? 28.487 -0.758 -14.995 1.00 92.88 79 LYS A N 1
ATOM 621 C CA . LYS A 1 79 ? 28.225 0.673 -15.171 1.00 92.88 79 LYS A CA 1
ATOM 622 C C . LYS A 1 79 ? 26.963 0.880 -15.994 1.00 92.88 79 LYS A C 1
ATOM 624 O O . LYS A 1 79 ? 26.149 1.725 -15.625 1.00 92.88 79 LYS A O 1
ATOM 629 N N . GLU A 1 80 ? 26.803 0.101 -17.059 1.00 94.00 80 GLU A N 1
ATOM 630 C CA . GLU A 1 80 ? 25.590 0.096 -17.876 1.00 94.00 80 GLU A CA 1
ATOM 631 C C . GLU A 1 80 ? 24.375 -0.302 -17.034 1.00 94.00 80 GLU A C 1
ATOM 633 O O . GLU A 1 80 ? 23.420 0.465 -16.960 1.00 94.00 80 GLU A O 1
ATOM 638 N N . TYR A 1 81 ? 24.462 -1.404 -16.279 1.00 94.00 81 TYR A N 1
ATOM 639 C CA . TYR A 1 81 ? 23.404 -1.822 -15.353 1.00 94.00 81 TYR A CA 1
ATOM 640 C C . TYR A 1 81 ? 22.996 -0.711 -14.374 1.00 94.00 81 TYR A C 1
ATOM 642 O O . TYR A 1 81 ? 21.814 -0.394 -14.236 1.00 94.00 81 TYR A O 1
ATOM 650 N N . LEU A 1 82 ? 23.967 -0.069 -13.715 1.00 93.00 82 LEU A N 1
ATOM 651 C CA . LEU A 1 82 ? 23.685 1.023 -12.780 1.00 93.00 82 LEU A CA 1
ATOM 652 C C . LEU A 1 82 ? 23.024 2.223 -13.467 1.00 93.00 82 LEU A C 1
ATOM 654 O O . LEU A 1 82 ? 22.206 2.904 -12.848 1.00 93.00 82 LEU A O 1
ATOM 658 N N . GLN A 1 83 ? 23.371 2.506 -14.724 1.00 95.00 83 GLN A N 1
ATOM 659 C CA . GLN A 1 83 ? 22.718 3.562 -15.489 1.00 95.00 83 GLN A CA 1
ATOM 660 C C . GLN A 1 83 ? 21.275 3.184 -15.834 1.00 95.00 83 GLN A C 1
ATOM 662 O O . GLN A 1 83 ? 20.382 4.005 -15.627 1.00 95.00 83 GLN A O 1
ATOM 667 N N . THR A 1 84 ? 21.032 1.944 -16.260 1.00 95.31 84 THR A N 1
ATOM 668 C CA . THR A 1 84 ? 19.685 1.414 -16.517 1.00 95.31 84 THR A CA 1
ATOM 669 C C . THR A 1 84 ? 18.804 1.526 -15.276 1.00 95.31 84 THR A C 1
ATOM 671 O O . THR A 1 84 ? 17.725 2.108 -15.343 1.00 95.31 84 THR A O 1
ATOM 674 N N . ILE A 1 85 ? 19.289 1.092 -14.108 1.00 94.94 85 ILE A N 1
ATOM 675 C CA . ILE A 1 85 ? 18.547 1.211 -12.841 1.00 94.94 85 ILE A CA 1
ATOM 676 C C . ILE A 1 85 ? 18.201 2.670 -12.513 1.00 94.94 85 ILE A C 1
ATOM 678 O O . ILE A 1 85 ? 17.093 2.950 -12.054 1.00 94.94 85 ILE A O 1
ATOM 682 N N . ARG A 1 86 ? 19.095 3.630 -12.784 1.00 94.31 86 ARG A N 1
ATOM 683 C CA . ARG A 1 86 ? 18.798 5.061 -12.579 1.00 94.31 86 ARG A CA 1
ATOM 684 C C . ARG A 1 86 ? 17.696 5.568 -13.504 1.00 94.31 86 ARG A C 1
ATOM 686 O O . ARG A 1 86 ? 16.842 6.326 -13.049 1.00 94.31 86 ARG A O 1
ATOM 693 N N . GLU A 1 87 ? 17.702 5.191 -14.779 1.00 96.81 87 GLU A N 1
ATOM 694 C CA . GLU A 1 87 ? 16.650 5.616 -15.714 1.00 96.81 87 GLU A CA 1
ATOM 695 C C . GLU A 1 87 ? 15.299 4.958 -15.392 1.00 96.81 87 GLU A C 1
ATOM 697 O O . GLU A 1 87 ? 14.258 5.627 -15.393 1.00 96.81 87 GLU A O 1
ATOM 702 N N . LEU A 1 88 ? 15.312 3.682 -15.000 1.00 97.19 88 LEU A N 1
ATOM 703 C CA . LEU A 1 88 ? 14.128 2.981 -14.505 1.00 97.19 88 LEU A CA 1
ATOM 704 C C . LEU A 1 88 ? 13.581 3.623 -13.226 1.00 97.19 88 LEU A C 1
ATOM 706 O O . LEU A 1 88 ? 12.373 3.818 -13.108 1.00 97.19 88 LEU A O 1
ATOM 710 N N . SER A 1 89 ? 14.452 4.039 -12.304 1.00 96.31 89 SER A N 1
ATOM 711 C CA . SER A 1 89 ? 14.071 4.769 -11.088 1.00 96.31 89 SER A CA 1
ATOM 712 C C . SER A 1 89 ? 13.347 6.084 -11.411 1.00 96.31 89 SER A C 1
ATOM 714 O O . SER A 1 89 ? 12.266 6.344 -10.883 1.00 96.31 89 SER A O 1
ATOM 716 N N . LYS A 1 90 ? 13.850 6.877 -12.369 1.00 96.69 90 LYS A N 1
ATOM 717 C CA . LYS A 1 90 ? 13.163 8.105 -12.820 1.00 96.69 90 LYS A CA 1
ATOM 718 C C . LYS A 1 90 ? 11.790 7.817 -13.431 1.00 96.69 90 LYS A C 1
ATOM 720 O O . LYS A 1 90 ? 10.854 8.601 -13.247 1.00 96.69 90 LYS A O 1
ATOM 725 N N . THR A 1 91 ? 11.669 6.720 -14.176 1.00 97.12 91 THR A N 1
ATOM 726 C CA . THR A 1 91 ? 10.404 6.308 -14.799 1.00 97.12 91 THR A CA 1
ATOM 727 C C . THR A 1 91 ? 9.399 5.819 -13.755 1.00 97.12 91 THR A C 1
ATOM 729 O O . THR A 1 91 ? 8.235 6.219 -13.800 1.00 97.12 91 THR A O 1
ATOM 732 N N . ASN A 1 92 ? 9.850 5.065 -12.752 1.00 97.00 92 ASN A N 1
ATOM 733 C CA . ASN A 1 92 ? 9.061 4.706 -11.574 1.00 97.00 92 ASN A CA 1
ATOM 734 C C . ASN A 1 92 ? 8.524 5.961 -10.861 1.00 97.00 92 ASN A C 1
ATOM 736 O O . ASN A 1 92 ? 7.320 6.097 -10.635 1.00 97.00 92 ASN A O 1
ATOM 740 N N . ASP A 1 93 ? 9.399 6.931 -10.587 1.00 96.31 93 ASP A N 1
ATOM 741 C CA . ASP A 1 93 ? 9.032 8.189 -9.927 1.00 96.31 93 ASP A CA 1
ATOM 742 C C . ASP A 1 93 ? 8.052 9.023 -10.753 1.00 96.31 93 ASP A C 1
ATOM 744 O O . ASP A 1 93 ? 7.206 9.743 -10.212 1.00 96.31 93 ASP A O 1
ATOM 748 N N . PHE A 1 94 ? 8.160 8.968 -12.081 1.00 97.25 94 PHE A N 1
ATOM 749 C CA . PHE A 1 94 ? 7.168 9.555 -12.973 1.00 97.25 94 PHE A CA 1
ATOM 750 C C . PHE A 1 94 ? 5.787 8.927 -12.745 1.00 97.25 94 PHE A C 1
ATOM 752 O O . PHE A 1 94 ? 4.841 9.667 -12.480 1.00 97.25 94 PHE A O 1
ATOM 759 N N . PHE A 1 95 ? 5.660 7.597 -12.766 1.00 97.50 95 PHE A N 1
ATOM 760 C CA . PHE A 1 95 ? 4.365 6.936 -12.567 1.00 97.50 95 PHE A CA 1
ATOM 761 C C . PHE A 1 95 ? 3.795 7.156 -11.166 1.00 97.50 95 PHE A C 1
ATOM 763 O O . PHE A 1 95 ? 2.601 7.438 -11.034 1.00 97.50 95 PHE A O 1
ATOM 770 N N . HIS A 1 96 ? 4.634 7.139 -10.129 1.00 95.88 96 HIS A N 1
ATOM 771 C CA . HIS A 1 96 ? 4.203 7.468 -8.772 1.00 95.88 96 HIS A CA 1
ATOM 772 C C . HIS A 1 96 ? 3.647 8.900 -8.695 1.00 95.88 96 HIS A C 1
ATOM 774 O O . HIS A 1 96 ? 2.532 9.121 -8.217 1.00 95.88 96 HIS A O 1
ATOM 780 N N . ARG A 1 97 ? 4.378 9.895 -9.222 1.00 96.62 97 ARG A N 1
ATOM 781 C CA . ARG A 1 97 ? 3.917 11.297 -9.237 1.00 96.62 97 ARG A CA 1
ATOM 782 C C . ARG A 1 97 ? 2.629 11.471 -10.033 1.00 96.62 97 ARG A C 1
ATOM 784 O O . ARG A 1 97 ? 1.712 12.126 -9.544 1.00 96.62 97 ARG A O 1
ATOM 791 N N . THR A 1 98 ? 2.537 10.874 -11.217 1.00 96.62 98 THR A N 1
ATOM 792 C CA . THR A 1 98 ? 1.340 10.951 -12.066 1.00 96.62 98 THR A CA 1
ATOM 793 C C . THR A 1 98 ? 0.131 10.316 -11.380 1.00 96.62 98 THR A C 1
ATOM 795 O O . THR A 1 98 ? -0.956 10.892 -11.409 1.00 96.62 98 THR A O 1
ATOM 798 N N . THR A 1 99 ? 0.315 9.198 -10.672 1.00 97.12 99 THR A N 1
ATOM 799 C CA . THR A 1 99 ? -0.754 8.545 -9.895 1.00 97.12 99 THR A CA 1
ATOM 800 C C . THR A 1 99 ? -1.222 9.407 -8.728 1.00 97.12 99 THR A C 1
ATOM 802 O O . THR A 1 99 ? -2.423 9.603 -8.550 1.00 97.12 99 THR A O 1
ATOM 805 N N . VAL A 1 100 ? -0.297 10.013 -7.978 1.00 96.25 100 VAL A N 1
ATOM 806 C CA . VAL A 1 100 ? -0.641 10.948 -6.892 1.00 96.25 100 VAL A CA 1
ATOM 807 C C . VAL A 1 100 ? -1.377 12.180 -7.421 1.00 96.25 100 VAL A C 1
ATOM 809 O O . VAL A 1 100 ? -2.332 12.641 -6.795 1.00 96.25 100 VAL A O 1
ATOM 812 N N . THR A 1 101 ? -0.951 12.728 -8.559 1.00 96.69 101 THR A N 1
ATOM 813 C CA . THR A 1 101 ? -1.640 13.852 -9.207 1.00 96.69 101 THR A CA 1
ATOM 814 C C . THR A 1 101 ? -3.041 13.450 -9.654 1.00 96.69 101 THR A C 1
ATOM 816 O O . THR A 1 101 ? -3.989 14.179 -9.372 1.00 96.69 101 THR A O 1
ATOM 819 N N . SER A 1 102 ? -3.188 12.268 -10.255 1.00 96.50 102 SER A N 1
ATOM 820 C CA . SER A 1 102 ? -4.482 11.738 -10.700 1.00 96.50 102 SER A CA 1
ATOM 821 C C . SER A 1 102 ? -5.446 11.556 -9.527 1.00 96.50 102 SER A C 1
ATOM 823 O O . SER A 1 102 ? -6.572 12.033 -9.592 1.00 96.50 102 SER A O 1
ATOM 825 N N . TYR A 1 103 ? -4.981 11.008 -8.402 1.00 96.81 103 TYR A N 1
ATOM 826 C CA . TYR A 1 103 ? -5.762 10.913 -7.162 1.00 96.81 103 TYR A CA 1
ATOM 827 C C . TYR A 1 103 ? -6.196 12.271 -6.601 1.00 96.81 103 TYR A C 1
ATOM 829 O O . TYR A 1 103 ? -7.330 12.453 -6.168 1.00 96.81 103 TYR A O 1
ATOM 837 N N . LYS A 1 104 ? -5.307 13.268 -6.599 1.00 96.19 104 LYS A N 1
ATOM 838 C CA . LYS A 1 104 ? -5.700 14.616 -6.163 1.00 96.19 104 LYS A CA 1
ATOM 839 C C . LYS A 1 104 ? -6.748 15.206 -7.103 1.00 96.19 104 LYS A C 1
ATOM 841 O O . LYS A 1 104 ? -7.728 15.772 -6.634 1.00 96.19 104 LYS A O 1
ATOM 846 N N . SER A 1 105 ? -6.552 15.042 -8.410 1.00 96.50 105 SER A N 1
ATOM 847 C CA . SER A 1 105 ? -7.491 15.532 -9.417 1.00 96.50 105 SER A CA 1
ATOM 848 C C . SER A 1 105 ? -8.842 14.829 -9.336 1.00 96.50 105 SER A C 1
ATOM 850 O O . SER A 1 105 ? -9.864 15.479 -9.517 1.00 96.50 105 SER A O 1
ATOM 852 N N . SER A 1 106 ? -8.870 13.540 -8.989 1.00 95.75 106 SER A N 1
ATOM 853 C CA . SER A 1 106 ? -10.114 12.792 -8.845 1.00 95.75 106 SER A CA 1
ATOM 854 C C . SER A 1 106 ? -10.947 13.323 -7.685 1.00 95.75 106 SER A C 1
ATOM 856 O O . SER A 1 106 ? -12.154 13.444 -7.827 1.00 95.75 106 SER A O 1
ATOM 858 N N . ILE A 1 107 ? -10.307 13.724 -6.579 1.00 94.62 107 ILE A N 1
ATOM 859 C CA . ILE A 1 107 ? -10.990 14.389 -5.461 1.00 94.62 107 ILE A CA 1
ATOM 860 C C . ILE A 1 107 ? -11.546 15.749 -5.895 1.00 94.62 107 ILE A C 1
ATOM 862 O O . ILE A 1 107 ? -12.706 16.051 -5.634 1.00 94.62 107 ILE A O 1
ATOM 866 N N . THR A 1 108 ? -10.732 16.577 -6.555 1.00 94.88 108 THR A N 1
ATOM 867 C CA . THR A 1 108 ? -11.145 17.925 -6.981 1.00 94.88 108 THR A CA 1
ATOM 868 C C . THR A 1 108 ? -12.277 17.891 -8.005 1.00 94.88 108 THR A C 1
ATOM 870 O O . THR A 1 108 ? -13.200 18.693 -7.918 1.00 94.88 108 THR A O 1
ATOM 873 N N . ASN A 1 109 ? -12.221 16.952 -8.947 1.00 94.75 109 ASN A N 1
ATOM 874 C CA . ASN A 1 109 ? -13.187 16.819 -10.036 1.00 94.75 109 ASN A CA 1
ATOM 875 C C . ASN A 1 109 ? -14.345 15.870 -9.698 1.00 94.75 109 ASN A C 1
ATOM 877 O O . ASN A 1 109 ? -15.153 15.579 -10.574 1.00 94.75 109 ASN A O 1
ATOM 881 N N . GLN A 1 110 ? -14.398 15.355 -8.467 1.00 92.50 110 GLN A N 1
ATOM 882 C CA . GLN A 1 110 ? -15.392 14.379 -8.010 1.00 92.50 110 GLN A CA 1
ATOM 883 C C . GLN A 1 110 ? -15.484 13.120 -8.902 1.00 92.50 110 GLN A C 1
ATOM 885 O O . GLN A 1 110 ? -16.547 12.531 -9.087 1.00 92.50 110 GLN A O 1
ATOM 890 N N . ASN A 1 111 ? -14.356 12.688 -9.478 1.00 93.75 111 ASN A N 1
ATOM 891 C CA . ASN A 1 111 ? -14.284 11.480 -10.299 1.00 93.75 111 ASN A CA 1
ATOM 892 C C . ASN A 1 111 ? -14.089 10.248 -9.398 1.00 93.75 111 ASN A C 1
ATOM 894 O O . ASN A 1 111 ? -12.968 9.885 -9.030 1.00 93.75 111 ASN A O 1
ATOM 898 N N . ASN A 1 112 ? -15.203 9.603 -9.052 1.00 92.38 112 ASN A N 1
ATOM 899 C CA . ASN A 1 112 ? -15.249 8.448 -8.150 1.00 92.38 112 ASN A CA 1
ATOM 900 C C . ASN A 1 112 ? -14.515 7.215 -8.689 1.00 92.38 112 ASN A C 1
ATOM 902 O O . ASN A 1 112 ? -13.883 6.487 -7.918 1.00 92.38 112 ASN A O 1
ATOM 906 N N . GLU A 1 113 ? -14.574 6.986 -10.001 1.00 92.88 113 GLU A N 1
ATOM 907 C CA . GLU A 1 113 ? -13.911 5.853 -10.644 1.00 92.88 113 GLU A CA 1
ATOM 908 C C . GLU A 1 113 ? -12.391 6.013 -10.582 1.00 92.88 113 GLU A C 1
ATOM 910 O O . GLU A 1 113 ? -11.696 5.140 -10.054 1.00 92.88 113 GLU A O 1
ATOM 915 N N . LEU A 1 114 ? -11.873 7.165 -11.019 1.00 94.12 114 LEU A N 1
ATOM 916 C CA . LEU A 1 114 ? -10.445 7.468 -10.943 1.00 94.12 114 LEU A CA 1
ATOM 917 C C . LEU A 1 114 ? -9.952 7.465 -9.496 1.00 94.12 114 LEU A C 1
ATOM 919 O O . LEU A 1 114 ? -8.864 6.960 -9.213 1.00 94.12 114 LEU A O 1
ATOM 923 N N . PHE A 1 115 ? -10.752 7.978 -8.560 1.00 95.06 115 PHE A N 1
ATOM 924 C CA . PHE A 1 115 ? -10.433 7.920 -7.137 1.00 95.06 115 PHE A CA 1
ATOM 925 C C . PHE A 1 115 ? -10.267 6.471 -6.667 1.00 95.06 115 PHE A C 1
ATOM 927 O O . PHE A 1 115 ? -9.224 6.121 -6.115 1.00 95.06 115 PHE A O 1
ATOM 934 N N . SER A 1 116 ? -11.259 5.613 -6.922 1.00 92.88 116 SER A N 1
ATOM 935 C CA . SER A 1 116 ? -11.227 4.205 -6.511 1.00 92.88 116 SER A CA 1
ATOM 936 C C . SER A 1 116 ? -10.054 3.462 -7.152 1.00 92.88 116 SER A C 1
ATOM 938 O O . SER A 1 116 ? -9.316 2.738 -6.480 1.00 92.88 116 SER A O 1
ATOM 940 N N . ASN A 1 117 ? -9.823 3.684 -8.442 1.00 93.75 117 ASN A N 1
ATOM 941 C CA . ASN A 1 117 ? -8.754 3.028 -9.181 1.00 93.75 117 ASN A CA 1
ATOM 942 C C . ASN A 1 117 ? -7.364 3.476 -8.703 1.00 93.75 117 ASN A C 1
ATOM 944 O O . ASN A 1 117 ? -6.475 2.645 -8.509 1.00 93.75 117 ASN A O 1
ATOM 948 N N . THR A 1 118 ? -7.170 4.770 -8.433 1.00 94.31 118 THR A N 1
ATOM 949 C CA . THR A 1 118 ? -5.875 5.299 -7.975 1.00 94.31 118 THR A CA 1
ATOM 950 C C . THR A 1 118 ? -5.527 4.856 -6.558 1.00 94.31 118 THR A C 1
ATOM 952 O O . THR A 1 118 ? -4.384 4.453 -6.333 1.00 94.31 118 THR A O 1
ATOM 955 N N . ILE A 1 119 ? -6.471 4.833 -5.608 1.00 94.38 119 ILE A N 1
ATOM 956 C CA . ILE A 1 119 ? -6.182 4.329 -4.250 1.00 94.38 119 ILE A CA 1
ATOM 957 C C . ILE A 1 119 ? -5.889 2.824 -4.248 1.00 94.38 119 ILE A C 1
ATOM 959 O O . ILE A 1 119 ? -5.059 2.363 -3.466 1.00 94.38 119 ILE A O 1
ATOM 963 N N . ASN A 1 120 ? -6.534 2.060 -5.137 1.00 93.88 120 ASN A N 1
ATOM 964 C CA . ASN A 1 120 ? -6.365 0.610 -5.243 1.00 93.88 120 ASN A CA 1
ATOM 965 C C . ASN A 1 120 ? -5.176 0.195 -6.130 1.00 93.88 120 ASN A C 1
ATOM 967 O O . ASN A 1 120 ? -4.848 -0.988 -6.183 1.00 93.88 120 ASN A O 1
ATOM 971 N N . SER A 1 121 ? -4.499 1.148 -6.782 1.00 93.06 121 SER A N 1
ATOM 972 C CA . SER A 1 121 ? -3.321 0.890 -7.626 1.00 93.06 121 SER A CA 1
ATOM 973 C C . SER A 1 121 ? -2.118 0.334 -6.855 1.00 93.06 121 SER A C 1
ATOM 975 O O . SER A 1 121 ? -1.264 -0.324 -7.440 1.00 93.06 121 SER A O 1
ATOM 977 N N . GLY A 1 122 ? -2.032 0.599 -5.546 1.00 92.31 122 GLY A N 1
ATOM 978 C CA . GLY A 1 122 ? -0.870 0.259 -4.719 1.00 92.31 122 GLY A CA 1
ATOM 979 C C . GLY A 1 122 ? 0.288 1.262 -4.800 1.00 92.31 122 GLY A C 1
ATOM 980 O O . GLY A 1 122 ? 1.219 1.156 -4.012 1.00 92.31 122 GLY A O 1
ATOM 981 N N . LEU A 1 123 ? 0.212 2.269 -5.681 1.00 93.50 123 LEU A N 1
ATOM 982 C CA . LEU A 1 123 ? 1.241 3.312 -5.831 1.00 93.50 123 LEU A CA 1
ATOM 983 C C . LEU A 1 123 ? 1.018 4.533 -4.933 1.00 93.50 123 LEU A C 1
ATOM 985 O O . LEU A 1 123 ? 1.858 5.424 -4.883 1.00 93.50 123 LEU A O 1
ATOM 989 N N . ILE A 1 124 ? -0.118 4.607 -4.240 1.00 93.69 124 ILE A N 1
ATOM 990 C CA . ILE A 1 124 ? -0.422 5.690 -3.304 1.00 93.69 124 ILE A CA 1
ATOM 991 C C . ILE A 1 124 ? -0.186 5.213 -1.879 1.00 93.69 124 ILE A C 1
ATOM 993 O O . ILE A 1 124 ? -0.633 4.135 -1.485 1.00 93.69 124 ILE A O 1
ATOM 997 N N . ASP A 1 125 ? 0.435 6.068 -1.067 1.00 92.75 125 ASP A N 1
ATOM 998 C CA . ASP A 1 125 ? 0.505 5.874 0.379 1.00 92.75 125 ASP A CA 1
ATOM 999 C C . ASP A 1 125 ? -0.878 6.075 1.020 1.00 92.75 125 ASP A C 1
ATOM 1001 O O . ASP A 1 125 ? -1.245 7.142 1.524 1.00 92.75 125 ASP A O 1
ATOM 1005 N N . THR A 1 126 ? -1.675 5.014 0.978 1.00 92.62 126 THR A N 1
ATOM 1006 C CA . THR A 1 126 ? -3.036 4.986 1.516 1.00 92.62 126 THR A CA 1
ATOM 1007 C C . THR A 1 126 ? -3.060 5.248 3.018 1.00 92.62 126 THR A C 1
ATOM 1009 O O . THR A 1 126 ? -3.989 5.889 3.503 1.00 92.62 126 THR A O 1
ATOM 1012 N N . LYS A 1 127 ? -2.018 4.847 3.763 1.00 92.25 127 LYS A N 1
ATOM 1013 C CA . LYS A 1 127 ? -1.927 5.098 5.210 1.00 92.25 127 LYS A CA 1
ATOM 1014 C C . LYS A 1 127 ? -1.814 6.591 5.488 1.00 92.25 127 LYS A C 1
ATOM 1016 O O . LYS A 1 127 ? -2.555 7.109 6.323 1.00 92.25 127 LYS A O 1
ATOM 1021 N N . LYS A 1 128 ? -0.941 7.288 4.759 1.00 93.56 128 LYS A N 1
ATOM 1022 C CA . LYS A 1 128 ? -0.788 8.746 4.856 1.00 93.56 128 LYS A CA 1
ATOM 1023 C C . LYS A 1 128 ? -2.069 9.489 4.488 1.00 93.56 128 LYS A C 1
ATOM 1025 O O . LYS A 1 128 ? -2.378 10.510 5.097 1.00 93.56 128 LYS A O 1
ATOM 1030 N N . TYR A 1 129 ? -2.821 8.983 3.514 1.00 92.50 129 TYR A N 1
ATOM 1031 C CA . TYR A 1 129 ? -4.061 9.607 3.051 1.00 92.50 129 TYR A CA 1
ATOM 1032 C C . TYR A 1 129 ? -5.339 9.039 3.688 1.00 92.50 129 TYR A C 1
ATOM 1034 O O . TYR A 1 129 ? -6.423 9.469 3.304 1.00 92.50 129 TYR A O 1
ATOM 1042 N N . LYS A 1 130 ? -5.244 8.152 4.691 1.00 91.12 130 LYS A N 1
ATOM 1043 C CA . LYS A 1 130 ? -6.385 7.404 5.260 1.00 91.12 130 LYS A CA 1
ATOM 1044 C C . LYS A 1 130 ? -7.583 8.290 5.607 1.00 91.12 130 LYS A C 1
ATOM 1046 O O . LYS A 1 130 ? -8.697 7.982 5.198 1.00 91.12 130 LYS A O 1
ATOM 1051 N N . ALA A 1 131 ? -7.350 9.397 6.316 1.00 89.25 131 ALA A N 1
ATOM 1052 C CA . ALA A 1 131 ? -8.416 10.319 6.713 1.00 89.25 131 ALA A CA 1
ATOM 1053 C C . ALA A 1 131 ? -9.142 10.923 5.500 1.00 89.25 131 ALA A C 1
ATOM 1055 O O . ALA A 1 131 ? -10.362 10.858 5.429 1.00 89.25 131 ALA A O 1
ATOM 1056 N N . LYS A 1 132 ? -8.387 11.419 4.510 1.00 91.88 132 LYS A N 1
ATOM 1057 C CA . LYS A 1 132 ? -8.944 12.011 3.284 1.00 91.88 132 LYS A CA 1
ATOM 1058 C C . LYS A 1 132 ? -9.672 10.985 2.420 1.00 91.88 132 LYS A C 1
ATOM 1060 O O . LYS A 1 132 ? -10.692 11.307 1.827 1.00 91.88 132 LYS A O 1
ATOM 1065 N N . ILE A 1 133 ? -9.153 9.756 2.357 1.00 91.81 133 ILE A N 1
ATOM 1066 C CA . ILE A 1 133 ? -9.783 8.668 1.603 1.00 91.81 133 ILE A CA 1
ATOM 1067 C C . ILE A 1 133 ? -11.162 8.353 2.188 1.00 91.81 133 ILE A C 1
ATOM 1069 O O . ILE A 1 133 ? -12.132 8.236 1.445 1.00 91.81 133 ILE A O 1
ATOM 1073 N N . LEU A 1 134 ? -11.249 8.232 3.516 1.00 88.75 134 LEU A N 1
ATOM 1074 C CA . LEU A 1 134 ? -12.511 7.967 4.203 1.00 88.75 134 LEU A CA 1
ATOM 1075 C C . LEU A 1 134 ? -13.470 9.155 4.123 1.00 88.75 134 LEU A C 1
ATOM 1077 O O . LEU A 1 134 ? -14.649 8.944 3.878 1.00 88.75 134 LEU A O 1
ATOM 1081 N N . GLU A 1 135 ? -12.977 10.381 4.294 1.00 90.94 135 GLU A N 1
ATOM 1082 C CA . GLU A 1 135 ? -13.777 11.604 4.163 1.00 90.94 135 GLU A CA 1
ATOM 1083 C C . GLU A 1 135 ? -14.443 11.689 2.785 1.00 90.94 135 GLU A C 1
ATOM 1085 O O . GLU A 1 135 ? -15.661 11.831 2.700 1.00 90.94 135 GLU A O 1
ATOM 1090 N N . TYR A 1 136 ? -13.660 11.512 1.716 1.00 91.12 136 TYR A N 1
ATOM 1091 C CA . TYR A 1 136 ? -14.176 11.504 0.349 1.00 91.12 136 TYR A CA 1
ATOM 1092 C C . TYR A 1 136 ? -15.173 10.359 0.124 1.00 91.12 136 TYR A C 1
ATOM 1094 O O . TYR A 1 136 ? -16.258 10.576 -0.407 1.00 91.12 136 TYR A O 1
ATOM 1102 N N . TYR A 1 137 ? -14.850 9.150 0.597 1.00 90.50 137 TYR A N 1
ATOM 1103 C CA . TYR A 1 137 ? -15.758 8.007 0.500 1.00 90.50 137 TYR A CA 1
ATOM 1104 C C . TYR A 1 137 ? -17.092 8.258 1.218 1.00 90.50 137 TYR A C 1
ATOM 1106 O O . TYR A 1 137 ? -18.139 8.011 0.636 1.00 90.50 137 TYR A O 1
ATOM 1114 N N . PHE A 1 138 ? -17.093 8.757 2.457 1.00 86.06 138 PHE A N 1
ATOM 1115 C CA . PHE A 1 138 ? -18.338 9.006 3.192 1.00 86.06 138 PHE A CA 1
ATOM 1116 C C . PHE A 1 138 ? -19.178 10.108 2.550 1.00 86.06 138 PHE A C 1
ATOM 1118 O O . PHE A 1 138 ? -20.404 10.003 2.545 1.00 86.06 138 PHE A O 1
ATOM 1125 N N . ALA A 1 139 ? -18.536 11.121 1.964 1.00 87.62 139 ALA A N 1
ATOM 1126 C CA . ALA A 1 139 ? -19.232 12.160 1.221 1.00 87.62 139 ALA A CA 1
ATOM 1127 C C . ALA A 1 139 ? -19.927 11.622 -0.042 1.00 87.62 139 ALA A C 1
ATOM 1129 O O . ALA A 1 139 ? -20.890 12.237 -0.494 1.00 87.62 139 ALA A O 1
ATOM 1130 N N . HIS A 1 140 ? -19.432 10.535 -0.647 1.00 87.19 140 HIS A N 1
ATOM 1131 C CA . HIS A 1 140 ? -19.876 10.027 -1.960 1.00 87.19 140 HIS A CA 1
ATOM 1132 C C . HIS A 1 140 ? -20.255 8.532 -1.918 1.00 87.19 140 HIS A C 1
ATOM 1134 O O . HIS A 1 140 ? -20.218 7.832 -2.929 1.00 87.19 140 HIS A O 1
ATOM 1140 N N . CYS A 1 141 ? -20.617 8.020 -0.738 1.00 81.88 141 CYS A N 1
ATOM 1141 C CA . CYS A 1 141 ? -20.804 6.585 -0.494 1.00 81.88 141 CYS A CA 1
ATOM 1142 C C . CYS A 1 141 ? -21.964 5.955 -1.281 1.00 81.88 141 CYS A C 1
ATOM 1144 O O . CYS A 1 141 ? -22.006 4.737 -1.427 1.00 81.88 141 CYS A O 1
ATOM 1146 N N . THR A 1 142 ? -22.886 6.768 -1.799 1.00 80.50 142 THR A N 1
ATOM 1147 C CA . THR A 1 142 ? -23.988 6.347 -2.674 1.00 80.50 142 THR A CA 1
ATOM 1148 C C . THR A 1 142 ? -23.508 5.877 -4.041 1.00 80.50 142 THR A C 1
ATOM 1150 O O . THR A 1 142 ? -24.067 4.935 -4.594 1.00 80.50 142 THR A O 1
ATOM 1153 N N . ASP A 1 143 ? -22.446 6.496 -4.552 1.00 78.31 143 ASP A N 1
ATOM 1154 C CA . ASP A 1 143 ? -21.971 6.341 -5.930 1.00 78.31 143 ASP A CA 1
ATOM 1155 C C . ASP A 1 143 ? -20.615 5.619 -5.988 1.00 78.31 143 ASP A C 1
ATOM 1157 O O . ASP A 1 143 ? -19.903 5.662 -6.994 1.00 78.31 143 ASP A O 1
ATOM 1161 N N . MET A 1 144 ? -20.226 4.973 -4.884 1.00 77.62 144 MET A N 1
ATOM 1162 C CA . MET A 1 144 ? -18.920 4.348 -4.705 1.00 77.62 144 MET A CA 1
ATOM 1163 C C . MET A 1 144 ? -19.015 2.936 -4.136 1.00 77.62 144 MET A C 1
ATOM 1165 O O . MET A 1 144 ? -19.674 2.679 -3.132 1.00 77.62 144 MET A O 1
ATOM 1169 N N . ASN A 1 145 ? -18.240 2.024 -4.724 1.00 73.88 145 ASN A N 1
ATOM 1170 C CA . ASN A 1 145 ? -18.135 0.656 -4.230 1.00 73.88 145 ASN A CA 1
ATOM 1171 C C . ASN A 1 145 ? -17.176 0.543 -3.036 1.00 73.88 145 ASN A C 1
ATOM 1173 O O . ASN A 1 145 ? -16.048 1.042 -3.049 1.00 73.88 145 ASN A O 1
ATOM 1177 N N . THR A 1 146 ? -17.596 -0.214 -2.021 1.00 74.06 146 THR A N 1
ATOM 1178 C CA . THR A 1 146 ? -16.784 -0.593 -0.856 1.00 74.06 146 THR A CA 1
ATOM 1179 C C . THR A 1 146 ? -15.856 -1.759 -1.188 1.00 74.06 146 THR A C 1
ATOM 1181 O O . THR A 1 146 ? -16.016 -2.887 -0.722 1.00 74.06 146 THR A O 1
ATOM 1184 N N . SER A 1 147 ? -14.846 -1.501 -2.013 1.00 81.81 147 SER A N 1
ATOM 1185 C CA . SER A 1 147 ? -13.842 -2.502 -2.390 1.00 81.81 147 SER A CA 1
ATOM 1186 C C . SER A 1 147 ? -12.418 -2.056 -2.067 1.00 81.81 147 SER A C 1
ATOM 1188 O O . SER A 1 147 ? -12.128 -0.868 -1.925 1.00 81.81 147 SER A O 1
ATOM 1190 N N . GLY A 1 148 ? -11.518 -3.034 -1.940 1.00 88.19 148 GLY A N 1
ATOM 1191 C CA . GLY A 1 148 ? -10.086 -2.802 -1.764 1.00 88.19 148 GLY A CA 1
ATOM 1192 C C . GLY A 1 148 ? -9.748 -2.018 -0.494 1.00 88.19 148 GLY A C 1
ATOM 1193 O O . GLY A 1 148 ? -10.073 -2.440 0.619 1.00 88.19 148 GLY A O 1
ATOM 1194 N N . VAL A 1 149 ? -9.069 -0.884 -0.661 1.00 90.50 149 VAL A N 1
ATOM 1195 C CA . VAL A 1 149 ? -8.521 -0.065 0.435 1.00 90.50 149 VAL A CA 1
ATOM 1196 C C . VAL A 1 149 ? -9.608 0.470 1.364 1.00 90.50 149 VAL A C 1
ATOM 1198 O O . VAL A 1 149 ? -9.437 0.438 2.581 1.00 90.50 149 VAL A O 1
ATOM 1201 N N . ILE A 1 150 ? -10.740 0.915 0.813 1.00 87.81 150 ILE A N 1
ATOM 1202 C CA . ILE A 1 150 ? -11.851 1.458 1.610 1.00 87.81 150 ILE A CA 1
ATOM 1203 C C . ILE A 1 150 ? -12.413 0.369 2.522 1.00 87.81 150 ILE A C 1
ATOM 1205 O O . ILE A 1 150 ? -12.513 0.571 3.730 1.00 87.81 150 ILE A O 1
ATOM 1209 N N . LYS A 1 151 ? -12.699 -0.815 1.964 1.00 90.06 151 LYS A N 1
ATOM 1210 C CA . LYS A 1 151 ? -13.193 -1.961 2.734 1.00 90.06 151 LYS A CA 1
ATOM 1211 C C . LYS A 1 151 ? -12.232 -2.334 3.859 1.00 90.06 151 LYS A C 1
ATOM 1213 O O . LYS A 1 151 ? -12.659 -2.476 4.997 1.00 90.06 151 LYS A O 1
ATOM 1218 N N . LYS A 1 152 ? -10.930 -2.402 3.562 1.00 91.12 152 LYS A N 1
ATOM 1219 C CA . LYS A 1 152 ? -9.902 -2.670 4.574 1.00 91.12 152 LYS A CA 1
ATOM 1220 C C . LYS A 1 152 ? -9.983 -1.687 5.747 1.00 91.12 152 LYS A C 1
ATOM 1222 O O . LYS A 1 152 ? -9.881 -2.109 6.893 1.00 91.12 152 LYS A O 1
ATOM 1227 N N . TYR A 1 153 ? -10.178 -0.396 5.485 1.00 89.19 153 TYR A N 1
ATOM 1228 C CA . TYR A 1 153 ? -10.284 0.604 6.550 1.00 89.19 153 TYR A CA 1
ATOM 1229 C C . TYR A 1 153 ? -11.585 0.535 7.342 1.00 89.19 153 TYR A C 1
ATOM 1231 O O . TYR A 1 153 ? -11.543 0.750 8.554 1.00 89.19 153 TYR A O 1
ATOM 1239 N N . LEU A 1 154 ? -12.705 0.212 6.697 1.00 86.00 154 LEU A N 1
ATOM 1240 C CA . LEU A 1 154 ? -13.975 -0.009 7.391 1.00 86.00 154 LEU A CA 1
ATOM 1241 C C . LEU A 1 154 ? -13.901 -1.256 8.288 1.00 86.00 154 LEU A C 1
ATOM 1243 O O . LEU A 1 154 ? -14.259 -1.188 9.462 1.00 86.00 154 LEU A O 1
ATOM 1247 N N . ASP A 1 155 ? -13.339 -2.353 7.777 1.00 87.75 155 ASP A N 1
ATOM 1248 C CA . ASP A 1 155 ? -13.157 -3.601 8.525 1.00 87.75 155 ASP A CA 1
ATOM 1249 C C . ASP A 1 155 ? -12.205 -3.411 9.723 1.00 87.75 155 ASP A C 1
ATOM 1251 O O . ASP A 1 155 ? -12.456 -3.929 10.814 1.00 87.75 155 ASP A O 1
ATOM 1255 N N . GLU A 1 156 ? -11.115 -2.650 9.552 1.00 85.44 156 GLU A N 1
ATOM 1256 C CA . GLU A 1 156 ? -10.200 -2.281 10.644 1.00 85.44 156 GLU A CA 1
ATOM 1257 C C . GLU A 1 156 ? -10.930 -1.523 11.767 1.00 85.44 156 GLU A C 1
ATOM 1259 O O . GLU A 1 156 ? -10.730 -1.830 12.946 1.00 85.44 156 GLU A O 1
ATOM 1264 N N . ASP A 1 157 ? -11.786 -0.558 11.418 1.00 79.56 157 ASP A N 1
ATOM 1265 C CA . ASP A 1 157 ? -12.555 0.231 12.388 1.00 79.56 157 ASP A CA 1
ATOM 1266 C C . ASP A 1 157 ? -13.598 -0.626 13.126 1.00 79.56 157 ASP A C 1
ATOM 1268 O O . ASP A 1 157 ? -13.718 -0.566 14.355 1.00 79.56 157 ASP A O 1
ATOM 1272 N N . GLU A 1 158 ? -14.298 -1.512 12.412 1.00 81.44 158 GLU A N 1
ATOM 1273 C CA . GLU A 1 158 ? -15.219 -2.469 13.031 1.00 81.44 158 GLU A CA 1
ATOM 1274 C C . GLU A 1 158 ? -14.512 -3.419 14.002 1.00 81.44 158 GLU A C 1
ATOM 1276 O O . GLU A 1 158 ? -15.017 -3.694 15.097 1.00 81.44 158 GLU A O 1
ATOM 1281 N N . GLN A 1 159 ? -13.336 -3.929 13.633 1.00 84.06 159 GLN A N 1
ATOM 1282 C CA . GLN A 1 159 ? -12.562 -4.811 14.503 1.00 84.06 159 GLN A CA 1
ATOM 1283 C C . GLN A 1 159 ? -12.107 -4.101 15.779 1.00 84.06 159 GLN A C 1
ATOM 1285 O O . GLN A 1 159 ? -12.147 -4.705 16.857 1.00 84.06 159 GLN A O 1
ATOM 1290 N N . LEU A 1 160 ? -11.699 -2.833 15.687 1.00 78.38 160 LEU A N 1
ATOM 1291 C CA . LEU A 1 160 ? -11.341 -2.025 16.854 1.00 78.38 160 LEU A CA 1
ATOM 1292 C C . LEU A 1 160 ? -12.545 -1.842 17.783 1.00 78.38 160 LEU A C 1
ATOM 1294 O O . LEU A 1 160 ? -12.451 -2.168 18.969 1.00 78.38 160 LEU A O 1
ATOM 1298 N N . LYS A 1 161 ? -13.709 -1.464 17.242 1.00 77.31 161 LYS A N 1
ATOM 1299 C CA . LYS A 1 161 ? -14.961 -1.347 18.012 1.00 77.31 161 LYS A CA 1
ATOM 1300 C C . LYS A 1 161 ? -15.342 -2.658 18.702 1.00 77.31 161 LYS A C 1
ATOM 1302 O O . LYS A 1 161 ? -15.690 -2.664 19.884 1.00 77.31 161 LYS A O 1
ATOM 1307 N N . ARG A 1 162 ? -15.226 -3.799 18.012 1.00 78.50 162 ARG A N 1
ATOM 1308 C CA . ARG A 1 162 ? -15.487 -5.126 18.607 1.00 78.50 162 ARG A CA 1
ATOM 1309 C C . ARG A 1 162 ? -14.537 -5.427 19.765 1.00 78.50 162 ARG A C 1
ATOM 1311 O O . ARG A 1 162 ? -14.992 -5.888 20.812 1.00 78.50 162 ARG A O 1
ATOM 1318 N N . LYS A 1 163 ? -13.239 -5.145 19.614 1.00 78.38 163 LYS A N 1
ATOM 1319 C CA . LYS A 1 163 ? -12.244 -5.334 20.685 1.00 78.38 163 LYS A CA 1
ATOM 1320 C C . LYS A 1 163 ? -12.555 -4.469 21.905 1.00 78.38 163 LYS A C 1
ATOM 1322 O O . LYS A 1 163 ? -12.490 -4.972 23.025 1.00 78.38 163 LYS A O 1
ATOM 1327 N N . GLU A 1 164 ? -12.957 -3.216 21.710 1.00 75.31 164 GLU A N 1
ATOM 1328 C CA . GLU A 1 164 ? -13.358 -2.330 22.808 1.00 75.31 164 GLU A CA 1
ATOM 1329 C C . GLU A 1 164 ? -14.595 -2.835 23.556 1.00 75.31 164 GLU A C 1
ATOM 1331 O O . GLU A 1 164 ? -14.622 -2.832 24.789 1.00 75.31 164 GLU A O 1
ATOM 1336 N N . ILE A 1 165 ? -15.612 -3.308 22.832 1.00 75.94 165 ILE A N 1
ATOM 1337 C CA . ILE A 1 165 ? -16.828 -3.873 23.433 1.00 75.94 165 ILE A CA 1
ATOM 1338 C C . ILE A 1 165 ? -16.484 -5.116 24.261 1.00 75.94 165 ILE A C 1
ATOM 1340 O O . ILE A 1 165 ? -16.929 -5.242 25.406 1.00 75.94 165 ILE A O 1
ATOM 1344 N N . VAL A 1 166 ? -15.658 -6.015 23.720 1.00 77.88 166 VAL A N 1
ATOM 1345 C CA . VAL A 1 166 ? -15.199 -7.220 24.429 1.00 77.88 166 VAL A CA 1
ATOM 1346 C C . VAL A 1 166 ? -14.403 -6.846 25.680 1.00 77.88 166 VAL A C 1
ATOM 1348 O O . VAL A 1 166 ? -14.661 -7.394 26.756 1.00 77.88 166 VAL A O 1
ATOM 1351 N N . ALA A 1 167 ? -13.493 -5.875 25.579 1.00 74.56 167 ALA A N 1
ATOM 1352 C CA . ALA A 1 167 ? -12.718 -5.385 26.714 1.00 74.56 167 ALA A CA 1
ATOM 1353 C C . ALA A 1 167 ? -13.631 -4.816 27.812 1.00 74.56 167 ALA A C 1
ATOM 1355 O O . ALA A 1 167 ? -13.543 -5.257 28.961 1.00 74.56 167 ALA A O 1
ATOM 1356 N N . LYS A 1 168 ? -14.572 -3.925 27.465 1.00 73.19 168 LYS A N 1
ATOM 1357 C CA . LYS A 1 168 ? -15.554 -3.351 28.407 1.00 73.19 168 LYS A CA 1
ATOM 1358 C C . LYS A 1 168 ? -16.397 -4.433 29.085 1.00 73.19 168 LYS A C 1
ATOM 1360 O O . LYS A 1 168 ? -16.545 -4.413 30.308 1.00 73.19 168 LYS A O 1
ATOM 1365 N N . LYS A 1 169 ? -16.894 -5.413 28.321 1.00 72.19 169 LYS A N 1
ATOM 1366 C CA . LYS A 1 169 ? -17.672 -6.543 28.853 1.00 72.19 169 LYS A CA 1
ATOM 1367 C C . LYS A 1 169 ? -16.852 -7.370 29.843 1.00 72.19 169 LYS A C 1
ATOM 1369 O O . LYS A 1 169 ? -17.338 -7.664 30.930 1.00 72.19 169 LYS A O 1
ATOM 1374 N N . SER A 1 170 ? -15.595 -7.674 29.518 1.00 72.25 170 SER A N 1
ATOM 1375 C CA . SER A 1 170 ? -14.705 -8.433 30.407 1.00 72.25 170 SER A CA 1
ATOM 1376 C C . SER A 1 170 ? -14.450 -7.716 31.739 1.00 72.25 170 SER A C 1
ATOM 1378 O O . SER A 1 170 ? -14.452 -8.347 32.799 1.00 72.25 170 SER A O 1
ATOM 1380 N N . THR A 1 171 ? -14.296 -6.391 31.708 1.00 73.50 171 THR A N 1
ATOM 1381 C CA . THR A 1 171 ? -14.091 -5.563 32.903 1.00 73.50 171 THR A CA 1
ATOM 1382 C C . THR A 1 171 ? -15.337 -5.552 33.786 1.00 73.50 171 THR A C 1
ATOM 1384 O O . THR A 1 171 ? -15.229 -5.738 35.000 1.00 73.50 171 THR A O 1
ATOM 1387 N N . LEU A 1 172 ? -16.526 -5.423 33.186 1.00 73.75 172 LEU A N 1
ATOM 1388 C CA . LEU A 1 172 ? -17.803 -5.531 33.901 1.00 73.75 172 LEU A CA 1
ATOM 1389 C C . LEU A 1 172 ? -17.956 -6.901 34.576 1.00 73.75 172 LEU A C 1
ATOM 1391 O O . LEU A 1 172 ? -18.282 -6.967 35.761 1.00 73.75 172 LEU A O 1
ATOM 1395 N N . THR A 1 173 ? -17.642 -7.991 33.871 1.00 75.75 173 THR A N 1
ATOM 1396 C CA . THR A 1 173 ? -17.709 -9.351 34.430 1.00 75.75 173 THR A CA 1
ATOM 1397 C C . THR A 1 173 ? -16.730 -9.546 35.592 1.00 75.75 173 THR A C 1
ATOM 1399 O O . THR A 1 173 ? -17.103 -10.105 36.624 1.00 75.75 173 THR A O 1
ATOM 1402 N N . LYS A 1 174 ? -15.493 -9.037 35.492 1.00 77.50 174 LYS A N 1
ATOM 1403 C CA . LYS A 1 174 ? -14.516 -9.087 36.597 1.00 77.50 174 LYS A CA 1
ATOM 1404 C C . LYS A 1 174 ? -15.018 -8.348 37.841 1.00 77.50 174 LYS A C 1
ATOM 1406 O O . LYS A 1 174 ? -14.894 -8.880 38.944 1.00 77.50 174 LYS A O 1
ATOM 1411 N N . LYS A 1 175 ? -15.623 -7.167 37.672 1.00 80.81 175 LYS A N 1
ATOM 1412 C CA . LYS A 1 175 ? -16.209 -6.390 38.776 1.00 80.81 175 LYS A CA 1
ATOM 1413 C C . LYS A 1 175 ? -17.340 -7.159 39.468 1.00 80.81 175 LYS A C 1
ATOM 1415 O O . LYS A 1 175 ? -17.330 -7.286 40.689 1.00 80.81 175 LYS A O 1
ATOM 1420 N N . GLN A 1 176 ? -18.247 -7.759 38.696 1.00 78.75 176 GLN A N 1
ATOM 1421 C CA . GLN A 1 176 ? -19.339 -8.587 39.228 1.00 78.75 176 GLN A CA 1
ATOM 1422 C C . GLN A 1 176 ? -18.823 -9.798 40.024 1.00 78.75 176 GLN A C 1
ATOM 1424 O O . GLN A 1 176 ? -19.334 -10.099 41.105 1.00 78.75 176 GLN A O 1
ATOM 1429 N N . ILE A 1 177 ? -17.774 -10.470 39.536 1.00 76.00 177 ILE A N 1
ATOM 1430 C CA . ILE A 1 177 ? -17.137 -11.593 40.245 1.00 76.00 177 ILE A CA 1
ATOM 1431 C C . ILE A 1 177 ? -16.524 -11.127 41.574 1.00 76.00 177 ILE A C 1
ATOM 1433 O O . ILE A 1 177 ? -16.677 -11.804 42.595 1.00 76.00 177 ILE A O 1
ATOM 1437 N N . GLN A 1 178 ? -15.853 -9.972 41.5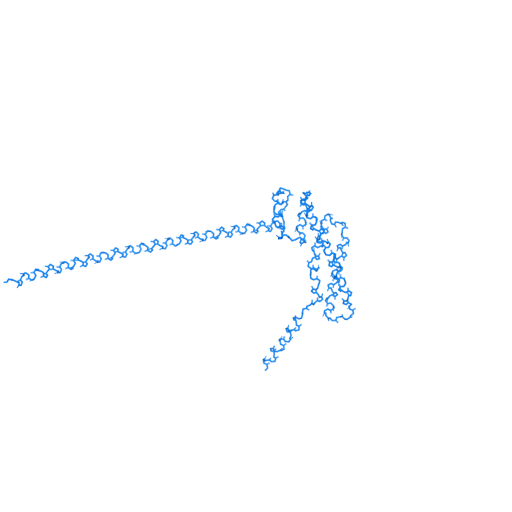94 1.00 83.25 178 GLN A N 1
ATOM 1438 C CA . GLN A 1 178 ? -15.283 -9.410 42.821 1.00 83.25 178 GLN A CA 1
ATOM 1439 C C . GLN A 1 178 ? -16.363 -9.019 43.834 1.00 83.25 178 GLN A C 1
ATOM 1441 O O . GLN A 1 178 ? -16.249 -9.377 45.006 1.00 83.25 178 GLN A O 1
ATOM 1446 N N . GLU A 1 179 ? -17.442 -8.368 43.400 1.00 82.88 179 GLU A N 1
ATOM 1447 C CA . GLU A 1 179 ? -18.574 -8.026 44.270 1.00 82.88 179 GLU A CA 1
ATOM 1448 C C . GLU A 1 179 ? -19.229 -9.276 44.872 1.00 82.88 179 GLU A C 1
ATOM 1450 O O . GLU A 1 179 ? -19.500 -9.323 46.076 1.00 82.88 179 GLU A O 1
ATOM 1455 N N . ALA A 1 180 ? -19.420 -10.331 44.073 1.00 79.50 180 ALA A N 1
ATOM 1456 C CA . ALA A 1 180 ? -19.930 -11.610 44.560 1.00 79.50 180 ALA A CA 1
ATOM 1457 C C . ALA A 1 180 ? -18.980 -12.259 45.583 1.00 79.50 180 ALA A C 1
ATOM 1459 O O . ALA A 1 180 ? -19.433 -12.789 46.603 1.00 79.50 180 ALA A O 1
ATOM 1460 N N . LYS A 1 181 ? -17.660 -12.187 45.357 1.00 87.38 181 LYS A N 1
ATOM 1461 C CA . LYS A 1 181 ? -16.642 -12.682 46.297 1.00 87.38 181 LYS A CA 1
ATOM 1462 C C . LYS A 1 181 ? -16.676 -11.906 47.616 1.00 87.38 181 LYS A C 1
ATOM 1464 O O . LYS A 1 181 ? -16.714 -12.529 48.675 1.00 87.38 181 LYS A O 1
ATOM 1469 N N . ILE A 1 182 ? -16.747 -10.575 47.562 1.00 81.81 182 ILE A N 1
ATOM 1470 C CA . ILE A 1 182 ? -16.847 -9.708 48.746 1.00 81.81 182 ILE A CA 1
ATOM 1471 C C . ILE A 1 182 ? -18.125 -10.016 49.534 1.00 81.81 182 ILE A C 1
ATOM 1473 O O . ILE A 1 182 ? -18.061 -10.186 50.750 1.00 81.81 182 ILE A O 1
ATOM 1477 N N . LYS A 1 183 ? -19.278 -10.169 48.866 1.00 88.44 183 LYS A N 1
ATOM 1478 C CA . LYS A 1 183 ? -20.539 -10.557 49.527 1.00 88.44 183 LYS A CA 1
ATOM 1479 C C . LYS A 1 183 ? -20.420 -11.900 50.252 1.00 88.44 183 LYS A C 1
ATOM 1481 O O . LYS A 1 183 ? -20.882 -12.021 51.385 1.00 88.44 183 LYS A O 1
ATOM 1486 N N . ARG A 1 184 ? -19.778 -12.900 49.634 1.00 82.50 184 ARG A N 1
ATOM 1487 C CA . ARG A 1 184 ? -19.547 -14.214 50.263 1.00 82.50 184 ARG A CA 1
ATOM 1488 C C . ARG A 1 184 ? -18.643 -14.120 51.491 1.00 82.50 184 ARG A C 1
ATOM 1490 O O . ARG A 1 184 ? -18.954 -14.752 52.496 1.00 82.50 184 ARG A O 1
ATOM 1497 N N . ILE A 1 185 ? -17.562 -13.343 51.418 1.00 85.12 185 ILE A N 1
ATOM 1498 C CA . ILE A 1 185 ? -16.642 -13.128 52.547 1.00 85.12 185 ILE A CA 1
ATOM 1499 C C . ILE A 1 185 ? -17.381 -12.442 53.698 1.00 85.12 185 ILE A C 1
ATOM 1501 O O . ILE A 1 185 ? -17.441 -13.003 54.784 1.00 85.12 185 ILE A O 1
ATOM 1505 N N . ARG A 1 186 ? -18.074 -11.327 53.432 1.00 83.50 186 ARG A N 1
ATOM 1506 C CA . ARG A 1 186 ? -18.860 -10.603 54.448 1.00 83.50 186 ARG A CA 1
ATOM 1507 C C . ARG A 1 186 ? -19.903 -11.488 55.131 1.00 83.50 186 ARG A C 1
ATOM 1509 O O . ARG A 1 186 ? -20.079 -11.401 56.340 1.00 83.50 186 ARG A O 1
ATOM 1516 N N . LYS A 1 187 ? -20.581 -12.363 54.377 1.00 90.25 187 LYS A N 1
ATOM 1517 C CA . LYS A 1 187 ? -21.549 -13.314 54.949 1.00 90.25 187 LYS A CA 1
ATOM 1518 C C . LYS A 1 187 ? -20.870 -14.337 55.870 1.00 90.25 187 LYS A C 1
ATOM 1520 O O . LYS A 1 187 ? -21.419 -14.650 56.921 1.00 90.25 187 LYS A O 1
ATOM 1525 N N . LYS A 1 188 ? -19.691 -14.844 55.492 1.00 89.00 188 LYS A N 1
ATOM 1526 C CA . LYS A 1 188 ? -18.905 -15.767 56.329 1.00 89.00 188 LYS A CA 1
ATOM 1527 C C . LYS A 1 188 ? -18.374 -15.089 57.589 1.00 89.00 188 LYS A C 1
ATOM 1529 O O . LYS A 1 188 ? -18.458 -15.685 58.656 1.00 89.00 188 LYS A O 1
ATOM 1534 N N . ASP A 1 189 ? -17.867 -13.866 57.474 1.00 86.56 189 ASP A N 1
ATOM 1535 C CA . ASP A 1 189 ? -17.347 -13.112 58.617 1.00 86.56 189 ASP A CA 1
ATOM 1536 C C . ASP A 1 189 ? -18.458 -12.788 59.615 1.00 86.56 189 ASP A C 1
ATOM 1538 O O . ASP A 1 189 ? -18.278 -13.000 60.811 1.00 86.56 189 ASP A O 1
ATOM 1542 N N . LYS A 1 190 ? -19.642 -12.393 59.128 1.00 90.62 190 LYS A N 1
ATOM 1543 C CA . LYS A 1 190 ? -20.818 -12.183 59.980 1.00 90.62 190 LYS A CA 1
ATOM 1544 C C . LYS A 1 190 ? -21.215 -13.457 60.734 1.00 90.62 190 LYS A C 1
ATOM 1546 O O . LYS A 1 190 ? -21.393 -13.414 61.944 1.00 90.62 190 LYS A O 1
ATOM 1551 N N . ALA A 1 191 ? -21.275 -14.599 60.046 1.00 88.38 191 ALA A N 1
ATOM 1552 C CA . ALA A 1 191 ? -21.590 -15.875 60.691 1.00 88.38 191 ALA A CA 1
ATOM 1553 C C . ALA A 1 191 ? -20.540 -16.274 61.747 1.00 88.38 191 ALA A C 1
ATOM 1555 O O . ALA A 1 191 ? -20.888 -16.792 62.803 1.00 88.38 191 ALA A O 1
ATOM 1556 N N . LYS A 1 192 ? -19.251 -16.005 61.493 1.00 86.94 192 LYS A N 1
ATOM 1557 C CA . LYS A 1 192 ? -18.187 -16.218 62.486 1.00 86.94 192 LYS A CA 1
ATOM 1558 C C . LYS A 1 192 ? -18.337 -15.301 63.698 1.00 86.94 192 LYS A C 1
ATOM 1560 O O . LYS A 1 192 ? -18.171 -15.774 64.814 1.00 86.94 192 LYS A O 1
ATOM 1565 N N . GLN A 1 193 ? -18.652 -14.022 63.494 1.00 81.88 193 GLN A N 1
ATOM 1566 C CA . GLN A 1 193 ? -18.890 -13.080 64.591 1.00 81.88 193 GLN A CA 1
ATOM 1567 C C . GLN A 1 193 ? -20.075 -13.507 65.460 1.00 81.88 193 GLN A C 1
ATOM 1569 O O . GLN A 1 193 ? -19.956 -13.490 66.680 1.00 81.88 193 GLN A O 1
ATOM 1574 N N . GLU A 1 194 ? -21.173 -13.955 64.849 1.00 88.44 194 GLU A N 1
ATOM 1575 C CA . GLU A 1 194 ? -22.341 -14.472 65.575 1.00 88.44 194 GLU A CA 1
ATOM 1576 C C . GLU A 1 194 ? -21.999 -15.729 66.394 1.00 88.44 194 GLU A C 1
ATOM 1578 O O . GLU A 1 194 ? -22.431 -15.856 67.537 1.00 88.44 194 GLU A O 1
ATOM 1583 N N . LEU A 1 195 ? -21.187 -16.644 65.850 1.00 89.25 195 LEU A N 1
ATOM 1584 C CA . LEU A 1 195 ? -20.716 -17.825 66.586 1.00 89.25 195 LEU A CA 1
ATOM 1585 C C . LEU A 1 195 ? -19.807 -17.452 67.763 1.00 89.25 195 LEU A C 1
ATOM 1587 O O . LEU A 1 195 ? -19.961 -18.005 68.848 1.00 89.25 195 LEU A O 1
ATOM 1591 N N . ILE A 1 196 ? -18.888 -16.504 67.563 1.00 85.19 196 ILE A N 1
ATOM 1592 C CA . ILE A 1 196 ? -18.000 -16.007 68.623 1.00 85.19 196 ILE A CA 1
ATOM 1593 C C . ILE A 1 196 ? -18.811 -15.315 69.725 1.00 85.19 196 ILE A C 1
ATOM 1595 O O . ILE A 1 196 ? -18.545 -15.547 70.900 1.00 85.19 196 ILE A O 1
ATOM 1599 N N . GLN A 1 197 ? -19.815 -14.506 69.370 1.00 81.00 197 GLN A N 1
ATOM 1600 C CA . GLN A 1 197 ? -20.702 -13.863 70.345 1.00 81.00 197 GLN A CA 1
ATOM 1601 C C . GLN A 1 197 ? -21.472 -14.887 71.177 1.00 81.00 197 GLN A C 1
ATOM 1603 O O . GLN A 1 197 ? -21.461 -14.789 72.400 1.00 81.00 197 GLN A O 1
ATOM 1608 N N . LYS A 1 198 ? -22.068 -15.902 70.541 1.00 87.56 198 LYS A N 1
ATOM 1609 C CA . LYS A 1 198 ? -22.768 -16.974 71.265 1.00 87.56 198 LYS A CA 1
ATOM 1610 C C . LYS A 1 198 ? -21.838 -17.737 72.208 1.00 87.56 198 LYS A C 1
ATOM 1612 O O . LYS A 1 198 ? -22.198 -17.961 73.356 1.00 87.56 198 LYS A O 1
ATOM 1617 N N . ALA A 1 199 ? -20.631 -18.078 71.754 1.00 84.81 199 ALA A N 1
ATOM 1618 C C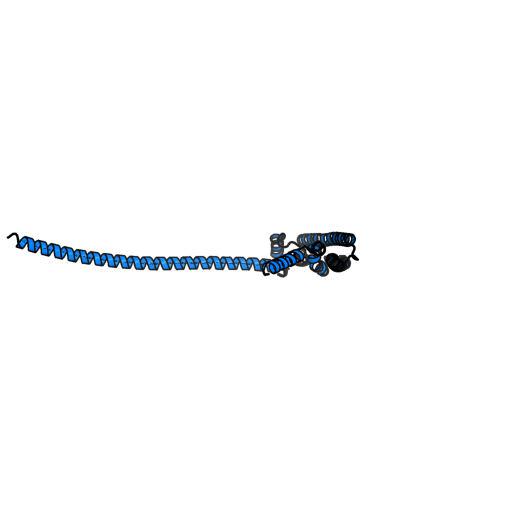A . ALA A 1 199 ? -19.643 -18.751 72.595 1.00 84.81 199 ALA A CA 1
ATOM 1619 C C . ALA A 1 199 ? -19.231 -17.891 73.808 1.00 84.81 199 ALA A C 1
ATOM 1621 O O . ALA A 1 199 ? -19.157 -18.398 74.925 1.00 84.81 199 ALA A O 1
ATOM 1622 N N . LEU A 1 200 ? -19.026 -16.583 73.610 1.00 81.69 200 LEU A N 1
ATOM 1623 C CA . LEU A 1 200 ? -18.731 -15.632 74.689 1.00 81.69 200 LEU A CA 1
ATOM 1624 C C . LEU A 1 200 ? -19.886 -15.493 75.690 1.00 81.69 200 LEU A C 1
ATOM 1626 O O . LEU A 1 200 ? -19.645 -15.410 76.894 1.00 81.69 200 LEU A O 1
ATOM 1630 N N . GLU A 1 201 ? -21.133 -15.465 75.218 1.00 82.81 201 GLU A N 1
ATOM 1631 C CA . GLU A 1 201 ? -22.318 -15.427 76.084 1.00 82.81 201 GLU A CA 1
ATOM 1632 C C . GLU A 1 201 ? -22.440 -16.702 76.928 1.00 82.81 201 GLU A C 1
ATOM 1634 O O . GLU A 1 201 ? -22.664 -16.620 78.138 1.00 82.81 201 GLU A O 1
ATOM 1639 N N . GLU A 1 202 ? -22.229 -17.872 76.324 1.00 85.19 202 GLU A N 1
ATOM 1640 C CA . GLU A 1 202 ? -22.230 -19.158 77.028 1.00 85.19 202 GLU A CA 1
ATOM 1641 C C . GLU A 1 202 ? -21.117 -19.239 78.087 1.00 85.19 202 GLU A C 1
ATOM 1643 O O . GLU A 1 202 ? -21.370 -19.666 79.218 1.00 85.19 202 GLU A O 1
ATOM 1648 N N . GLU A 1 203 ? -19.901 -18.783 77.767 1.00 81.25 203 GLU A N 1
ATOM 1649 C CA . GLU A 1 203 ? -18.797 -18.703 78.732 1.00 81.25 203 GLU A CA 1
ATOM 1650 C C . GLU A 1 203 ? -19.095 -17.734 79.883 1.00 81.25 203 GLU A C 1
ATOM 1652 O O . GLU A 1 203 ? -18.829 -18.054 81.045 1.00 81.25 203 GLU A O 1
ATOM 1657 N N . LEU A 1 204 ? -19.680 -16.567 79.595 1.00 80.94 204 LEU A N 1
ATOM 1658 C CA . LEU A 1 204 ? -20.076 -15.603 80.624 1.00 80.94 204 LEU A CA 1
ATOM 1659 C C . LEU A 1 204 ? -21.125 -16.180 81.575 1.00 80.94 204 LEU A C 1
ATOM 1661 O O . LEU A 1 204 ? -21.041 -15.953 82.785 1.00 80.94 204 LEU A O 1
ATOM 1665 N N . ILE A 1 205 ? -22.108 -16.918 81.055 1.00 86.12 205 ILE A N 1
ATOM 1666 C CA . ILE A 1 205 ? -23.135 -17.575 81.873 1.00 86.12 205 ILE A CA 1
ATOM 1667 C C . ILE A 1 205 ? -22.494 -18.632 82.777 1.00 86.12 205 ILE A C 1
ATOM 1669 O O . ILE A 1 205 ? -22.776 -18.645 83.979 1.00 86.12 205 ILE A O 1
ATOM 1673 N N . LYS A 1 206 ? -21.595 -19.468 82.237 1.00 85.44 206 LYS A N 1
ATOM 1674 C CA . LYS A 1 206 ? -20.860 -20.472 83.023 1.00 85.44 206 LYS A CA 1
ATOM 1675 C C . LYS A 1 206 ? -20.052 -19.830 84.147 1.00 85.44 206 LYS A C 1
ATOM 1677 O O . LYS A 1 206 ? -20.293 -20.163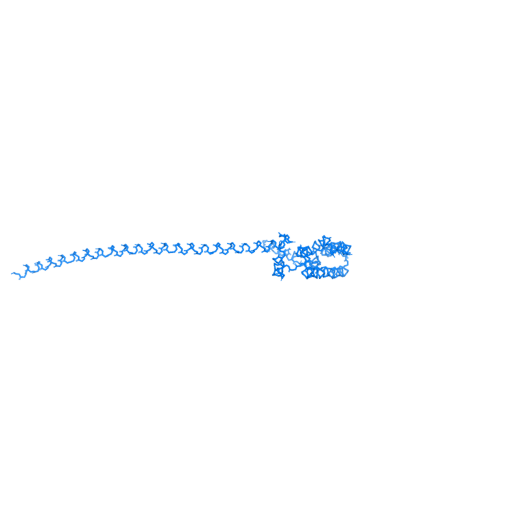 85.306 1.00 85.44 206 LYS A O 1
ATOM 1682 N N . LYS A 1 207 ? -19.215 -18.832 83.842 1.00 83.25 207 LYS A N 1
ATOM 1683 C CA . LYS A 1 207 ? -18.415 -18.127 84.860 1.00 83.25 207 LYS A CA 1
ATOM 1684 C C . LYS A 1 207 ? -19.276 -17.451 85.925 1.00 83.25 207 LYS A C 1
ATOM 1686 O O . LYS A 1 207 ? -18.972 -17.541 87.107 1.00 83.25 207 LYS A O 1
ATOM 1691 N N . LYS A 1 208 ? -20.390 -16.812 85.546 1.00 78.56 208 LYS A N 1
ATOM 1692 C CA . LYS A 1 208 ? -21.335 -16.240 86.525 1.00 78.56 208 LYS A CA 1
ATOM 1693 C C . LYS A 1 208 ? -21.936 -17.307 87.440 1.00 78.56 208 LYS A C 1
ATOM 1695 O O . LYS A 1 208 ? -22.182 -17.026 88.610 1.00 78.56 208 LYS A O 1
ATOM 1700 N N . SER A 1 209 ? -22.208 -18.503 86.919 1.00 78.38 209 SER A N 1
ATOM 1701 C CA . SER A 1 209 ? -22.741 -19.611 87.716 1.00 78.38 209 SER A CA 1
ATOM 1702 C C . SER A 1 209 ? -21.704 -20.200 88.676 1.00 78.38 209 SER A C 1
ATOM 1704 O O . SER A 1 209 ? -22.056 -20.518 89.808 1.00 78.38 209 SER A O 1
ATOM 1706 N N . GLU A 1 210 ? -20.439 -20.281 88.258 1.00 81.12 210 GLU A N 1
ATOM 1707 C CA . GLU A 1 210 ? -19.310 -20.725 89.086 1.00 81.12 210 GLU A CA 1
ATOM 1708 C C . GLU A 1 210 ? -19.050 -19.740 90.227 1.00 81.12 210 GLU A C 1
ATOM 1710 O O . GLU A 1 210 ? -19.095 -20.143 91.383 1.00 81.12 210 GLU A O 1
ATOM 1715 N N . ILE A 1 211 ? -18.955 -18.439 89.927 1.00 79.00 211 ILE A N 1
ATOM 1716 C CA . ILE A 1 211 ? -18.785 -17.388 90.945 1.00 79.00 211 ILE A CA 1
ATOM 1717 C C . ILE A 1 211 ? -19.919 -17.429 91.979 1.00 79.00 211 ILE A C 1
ATOM 1719 O O . ILE A 1 211 ? -19.676 -17.294 93.173 1.00 79.00 211 ILE A O 1
ATOM 1723 N N . ARG A 1 212 ? -21.174 -17.640 91.554 1.00 74.62 212 ARG A N 1
ATOM 1724 C CA . ARG A 1 212 ? -22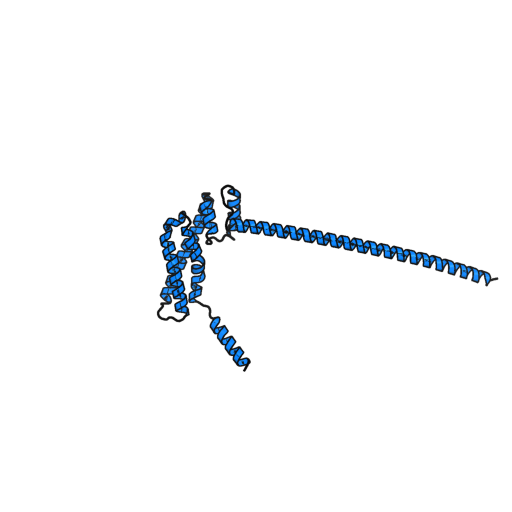.300 -17.773 92.497 1.00 74.62 212 ARG A CA 1
ATOM 1725 C C . ARG A 1 212 ? -22.164 -18.996 93.400 1.00 74.62 212 ARG A C 1
ATOM 1727 O O . ARG A 1 212 ? -22.541 -18.911 94.563 1.00 74.62 212 ARG A O 1
ATOM 1734 N N . LYS A 1 213 ? -21.674 -20.123 92.879 1.00 79.19 213 LYS A N 1
ATOM 1735 C CA . LYS A 1 213 ? -21.437 -21.329 93.685 1.00 79.19 213 LYS A CA 1
ATOM 1736 C C . LYS A 1 213 ? -20.317 -21.100 94.694 1.00 79.19 213 LYS A C 1
ATOM 1738 O O . LYS A 1 213 ? -20.524 -21.384 95.865 1.00 79.19 213 LYS A O 1
ATOM 1743 N N . GLU A 1 214 ? -19.203 -20.516 94.264 1.00 78.06 214 GLU A N 1
ATOM 1744 C CA . GLU A 1 214 ? -18.075 -20.174 95.140 1.00 78.06 214 GLU A CA 1
ATOM 1745 C C . GLU A 1 214 ? -18.492 -19.193 96.246 1.00 78.06 214 GLU A C 1
ATOM 1747 O O . GLU A 1 214 ? -18.191 -19.423 97.412 1.00 78.06 214 GLU A O 1
ATOM 1752 N N . GLN A 1 215 ? -19.281 -18.161 95.922 1.00 71.81 215 GLN A N 1
ATOM 1753 C CA . GLN A 1 215 ? -19.823 -17.223 96.915 1.00 71.81 215 GLN A CA 1
ATOM 1754 C C . GLN A 1 215 ? -20.739 -17.902 97.942 1.00 71.81 215 GLN A C 1
ATOM 1756 O O . GLN A 1 215 ? -20.707 -17.555 99.122 1.00 71.81 215 GLN A O 1
ATOM 1761 N N . ILE A 1 216 ? -21.567 -18.862 97.514 1.00 73.44 216 ILE A N 1
ATOM 1762 C CA . ILE A 1 216 ? -22.414 -19.646 98.424 1.00 73.44 216 ILE A CA 1
ATOM 1763 C C . ILE A 1 216 ? -21.545 -20.536 99.319 1.00 73.44 216 ILE A C 1
ATOM 1765 O O . ILE A 1 216 ? -21.775 -20.580 100.526 1.00 73.44 216 ILE A O 1
ATOM 1769 N N . GLU A 1 217 ? -20.535 -21.201 98.755 1.00 72.75 217 GLU A N 1
ATOM 1770 C CA . GLU A 1 217 ? -19.606 -22.053 99.503 1.00 72.75 217 GLU A CA 1
ATOM 1771 C C . GLU A 1 217 ? -18.788 -21.261 100.538 1.00 72.75 217 GLU A C 1
ATOM 1773 O O . GLU A 1 217 ? -18.664 -21.700 101.685 1.00 72.75 217 GLU A O 1
ATOM 1778 N N . GLU A 1 218 ? -18.288 -20.073 100.190 1.00 67.56 218 GLU A N 1
ATOM 1779 C CA . GLU A 1 218 ? -17.591 -19.178 101.125 1.00 67.56 218 GLU A CA 1
ATOM 1780 C C . GLU A 1 218 ? -18.509 -18.675 102.247 1.00 67.56 218 GLU A C 1
ATOM 1782 O O . GLU A 1 218 ? -18.127 -18.714 103.418 1.00 67.56 218 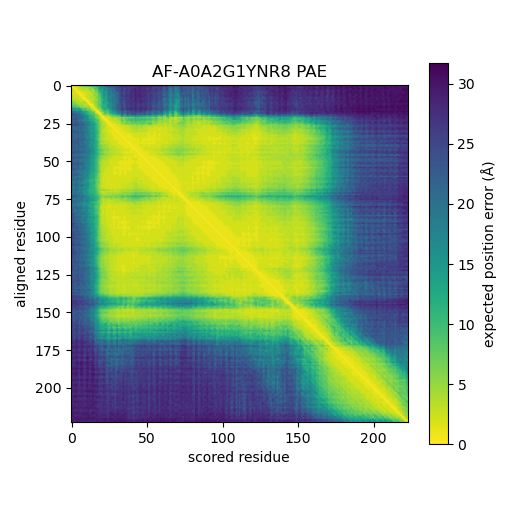GLU A O 1
ATOM 1787 N N . LEU A 1 219 ? -19.750 -18.283 101.932 1.00 60.59 219 LEU A N 1
ATOM 1788 C CA . LEU A 1 219 ? -20.739 -17.872 102.939 1.00 60.59 219 LEU A CA 1
ATOM 1789 C C . LEU A 1 219 ? -21.106 -19.009 103.903 1.00 60.59 219 LEU A C 1
ATOM 1791 O O . LEU A 1 219 ? -21.392 -18.753 105.072 1.00 60.59 219 LEU A O 1
ATOM 1795 N N . THR A 1 220 ? -21.081 -20.262 103.442 1.00 59.25 220 THR A N 1
ATOM 1796 C CA . THR A 1 220 ? -21.291 -21.435 104.305 1.00 59.25 220 THR A CA 1
ATOM 1797 C C . THR A 1 220 ? -20.066 -21.831 105.129 1.00 59.25 220 THR A C 1
ATOM 1799 O O . THR A 1 220 ? -20.241 -22.443 106.176 1.00 59.25 220 THR A O 1
ATOM 1802 N N . LYS A 1 221 ? -18.847 -21.470 104.704 1.00 57.12 221 LYS A N 1
ATOM 1803 C CA . LYS A 1 221 ? -17.599 -21.682 105.466 1.00 57.12 221 LYS A CA 1
ATOM 1804 C C . LYS A 1 221 ? -17.298 -20.575 106.486 1.00 57.12 221 LYS A C 1
ATOM 1806 O O . LYS A 1 221 ? -16.472 -20.787 107.364 1.00 57.12 221 LYS A O 1
ATOM 1811 N N . SER A 1 222 ? -17.938 -19.409 106.371 1.00 51.91 222 SER A N 1
ATOM 1812 C CA . SER A 1 222 ? -17.771 -18.261 107.281 1.00 51.91 222 SER A CA 1
ATOM 1813 C C . SER A 1 222 ? -18.771 -18.239 108.459 1.00 51.91 222 SER A C 1
ATOM 1815 O O . SER A 1 222 ? -18.896 -17.211 109.131 1.00 51.91 222 SER A O 1
ATOM 1817 N N . LYS A 1 223 ? -19.495 -19.337 108.707 1.00 44.19 223 LYS A N 1
ATOM 1818 C CA . LYS A 1 223 ? -20.326 -19.568 109.901 1.00 44.19 223 LYS A CA 1
ATOM 1819 C C . LYS A 1 223 ? -19.694 -20.639 110.775 1.00 44.19 223 LYS A C 1
ATOM 1821 O O . LYS A 1 223 ? -19.811 -20.493 112.009 1.00 44.19 223 LYS A O 1
#

Sequence (223 aa):
MIKLLILSLLATYLIAGNPKVYSALGDVIYDNVDNIEKLKKIAEFSQFEKKIDSYVKEVYEAKDVGYAIEAGDKTKDKKEYLQTIRELSKTNDFFHRTTVTSYKSSITNQNNELFSNTINSGLIDTKKYKAKILEYYFAHCTDMNTSGVIKKYLDEDEQLKRKEIVAKKSTLTKKQIQEAKIKRIRKKDKAKQELIQKALEEELIKKKSEIRKEQIEELTKSK

Solvent-accessible surface area (backbone atoms only — not comparable to full-atom values): 12328 Å² total; per-residue (Å²): 108,69,71,58,52,52,52,52,51,51,51,54,51,56,66,71,60,58,77,60,62,57,51,56,72,43,43,77,55,64,74,38,39,70,33,55,54,54,41,58,79,37,79,92,38,50,91,43,40,71,59,42,55,51,48,51,52,52,51,53,55,49,50,53,51,21,46,38,48,68,74,62,43,80,89,57,58,66,69,58,51,53,50,51,53,52,55,50,47,54,52,50,52,46,52,39,50,52,45,52,48,48,34,53,47,14,63,76,69,67,34,57,65,55,31,54,52,36,59,60,35,69,68,44,68,55,77,85,40,42,68,60,55,50,52,54,42,68,77,42,50,89,78,49,81,80,52,66,60,58,34,53,53,53,53,52,52,52,52,50,54,51,51,52,52,53,51,54,51,52,53,52,51,52,51,53,53,50,52,54,50,50,54,54,50,54,53,52,51,50,54,50,51,53,52,52,50,52,52,51,52,53,51,51,53,50,52,54,52,50,53,52,49,51,53,51,53,51,61,65,71,75,110

Radius of gyration: 40.92 Å; Cα contacts (8 Å, |Δi|>4): 107; chains: 1; bounding box: 60×50×134 Å

pLDDT: mean 85.41, std 11.61, range [44.19, 98.0]